Protein AF-A0A3Q9FYG7-F1 (afdb_monomer_lite)

Sequence (227 aa):
MRVLSRSLQRRAKTPTVDTRKGDGHSGDVLRTRRHPTSCGGSRYGCRAHGCHWPDQAEHPSANLRGAVLASALGMHKPTFKRLVRQAGIDTPHWTVLRPGDAVDAALASAGLTYPVFVKPASGGAGLASGIARDEQQVRDIPTAAGELPYTEFVIEEYVPGGRDCTVGLVEFDGRFRTLPVLDVTTSREFYENQAKRDASLRTEHCPSVLPKDLTAGMGNWPGTCSG

Organism: Streptomyces luteoverticillatus (NCBI:txid66425)

Foldseek 3Di:
DDDDDDDDDDDDDDDDDDDDDDDDDDDDDDDDDDDDDDDDPPPDDDPDADDDDPDDDDDDDDCVVVVVVVVVCVFQQVSVVVVCVVVVHDDFFKFKDFPPDDPVVRCVVRVHAPFKKKDFRGGDLQQLIDTDRDPVSNVVSNCSNPPPPGGMMMIGHDDFPDWDKDWDWDQDPNDIFIAAIKIKDFPDRDCHNVVVVDVVGMDIDVNDPDDPVVRVVVRCPVPDPPD

Secondary structure (DSSP, 8-state):
-------------PPP---------------------------------SS-------S-TTSHHHHHHHHHHHHBHHHHHHHHHHTT-----EEEE-TT--HHHHHHHTT--SSEEEEESB--TTTT-EEESSHHHHHHHHHTTTTS----EEEEE--TTPPEEE--EEEETTEEEEPPPEEEEESSSS--HHHHH-GGGEEEESS--S-HHHHHHHH--------

InterPro domains:
  IPR011095 D-alanine--D-alanine ligase, C-terminal [PF07478] (83-211)
  IPR011761 ATP-grasp fold [PS50975] (81-170)

Structure (mmCIF, N/CA/C/O backbone):
data_AF-A0A3Q9FYG7-F1
#
_entry.id   A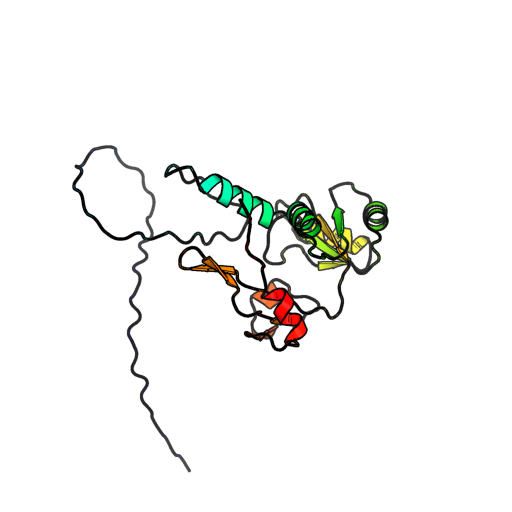F-A0A3Q9FYG7-F1
#
loop_
_atom_site.group_PDB
_atom_site.id
_atom_site.type_symbol
_atom_site.label_atom_id
_atom_site.label_alt_id
_atom_site.label_comp_id
_atom_site.label_asym_id
_atom_site.label_entity_id
_atom_site.label_seq_id
_atom_site.pdbx_PDB_ins_code
_atom_site.Cartn_x
_atom_site.Cartn_y
_atom_site.Cartn_z
_atom_site.occupancy
_atom_site.B_iso_or_equiv
_atom_site.auth_seq_id
_atom_site.auth_comp_id
_atom_site.auth_asym_id
_atom_site.auth_atom_id
_atom_site.pdbx_PDB_model_num
ATOM 1 N N . MET A 1 1 ? 54.885 7.511 8.737 1.00 34.50 1 MET A N 1
ATOM 2 C CA . MET A 1 1 ? 55.130 7.065 7.350 1.00 34.50 1 MET A CA 1
ATOM 3 C C . MET A 1 1 ? 53.985 7.583 6.483 1.00 34.50 1 MET A C 1
ATOM 5 O O . MET A 1 1 ? 52.887 7.053 6.546 1.00 34.50 1 MET A O 1
ATOM 9 N N . ARG A 1 2 ? 54.196 8.726 5.815 1.00 23.83 2 ARG A N 1
ATOM 10 C CA . ARG A 1 2 ? 53.244 9.350 4.881 1.00 23.83 2 ARG A CA 1
ATOM 11 C C . ARG A 1 2 ? 53.490 8.754 3.499 1.00 23.83 2 ARG A C 1
ATOM 13 O O . ARG A 1 2 ? 54.627 8.808 3.046 1.00 23.83 2 ARG A O 1
ATOM 20 N N . VAL A 1 3 ? 52.450 8.284 2.817 1.00 23.97 3 VAL A N 1
ATOM 21 C CA . VAL A 1 3 ? 52.471 8.131 1.357 1.00 23.97 3 VAL A CA 1
ATOM 22 C C . VAL A 1 3 ? 51.182 8.720 0.799 1.00 23.97 3 VAL A C 1
ATOM 24 O O . VAL A 1 3 ? 50.084 8.230 1.036 1.00 23.97 3 VAL A O 1
ATOM 27 N N . LEU A 1 4 ? 51.364 9.834 0.096 1.00 24.53 4 LEU A N 1
ATOM 28 C CA . LEU A 1 4 ? 50.424 10.437 -0.836 1.00 24.53 4 LEU A CA 1
ATOM 29 C C . LEU A 1 4 ? 50.381 9.581 -2.106 1.00 24.53 4 LEU A C 1
ATOM 31 O O . LEU A 1 4 ? 51.434 9.213 -2.619 1.00 24.53 4 LEU A O 1
ATOM 35 N N . SER A 1 5 ? 49.204 9.389 -2.698 1.00 27.08 5 SER A N 1
ATOM 36 C CA . SER A 1 5 ? 49.123 9.259 -4.154 1.00 27.08 5 SER A CA 1
ATOM 37 C C . SER A 1 5 ? 47.912 10.025 -4.680 1.00 27.08 5 SER A C 1
ATOM 39 O O . SER A 1 5 ? 46.780 9.859 -4.234 1.00 27.08 5 SER A O 1
ATOM 41 N N . ARG A 1 6 ? 48.209 10.965 -5.580 1.00 24.66 6 ARG A N 1
ATOM 42 C CA . ARG A 1 6 ? 47.258 11.690 -6.418 1.00 24.66 6 ARG A CA 1
ATOM 43 C C . ARG A 1 6 ? 46.927 10.799 -7.610 1.00 24.66 6 ARG A C 1
ATOM 45 O O . ARG A 1 6 ? 47.848 10.307 -8.257 1.00 24.66 6 ARG A O 1
ATOM 52 N N . SER A 1 7 ? 45.660 10.703 -7.983 1.00 27.16 7 SER A N 1
ATOM 53 C CA . SER A 1 7 ? 45.273 10.305 -9.335 1.00 27.16 7 SER A CA 1
ATOM 54 C C . SER A 1 7 ? 44.131 11.193 -9.827 1.00 27.16 7 SER A C 1
ATOM 56 O O . SER A 1 7 ? 43.223 11.579 -9.095 1.00 27.16 7 SER A O 1
ATOM 58 N N . LEU A 1 8 ? 44.302 11.643 -11.067 1.00 28.17 8 LEU A N 1
ATOM 59 C CA . LEU A 1 8 ? 43.554 12.695 -11.732 1.00 28.17 8 LEU A CA 1
ATOM 60 C C . LEU A 1 8 ? 42.084 12.314 -11.948 1.00 28.17 8 LEU A C 1
ATOM 62 O O . LEU A 1 8 ? 41.799 11.341 -12.639 1.00 28.17 8 LEU A O 1
ATOM 66 N N . GLN A 1 9 ? 41.159 13.170 -11.518 1.00 30.41 9 GLN A N 1
ATOM 67 C CA . GLN A 1 9 ? 39.816 13.224 -12.097 1.00 30.41 9 GLN A CA 1
ATOM 68 C C . GLN A 1 9 ? 39.722 14.447 -13.011 1.00 30.41 9 GLN A C 1
ATOM 70 O O . GLN A 1 9 ? 39.651 15.594 -12.565 1.00 30.41 9 GLN A O 1
ATOM 75 N N . ARG A 1 10 ? 39.749 14.196 -14.324 1.00 26.30 10 ARG A N 1
ATOM 76 C CA . ARG A 1 10 ? 39.355 15.178 -15.337 1.00 26.30 10 ARG A CA 1
ATOM 77 C C . ARG A 1 10 ? 37.871 15.487 -15.123 1.00 26.30 10 ARG A C 1
ATOM 79 O O . ARG A 1 10 ? 37.028 14.612 -15.289 1.00 26.30 10 ARG A O 1
ATOM 86 N N . ARG A 1 11 ? 37.554 16.730 -14.750 1.00 27.94 11 ARG A N 1
ATOM 87 C CA . ARG A 1 11 ? 36.181 17.253 -14.747 1.00 27.94 11 ARG A CA 1
ATOM 88 C C . ARG A 1 11 ? 35.671 17.303 -16.188 1.00 27.94 11 ARG A C 1
ATOM 90 O O . ARG A 1 11 ? 36.134 18.132 -16.969 1.00 27.94 11 ARG A O 1
ATOM 97 N N . ALA A 1 12 ? 34.709 16.453 -16.529 1.00 32.28 12 ALA A N 1
ATOM 98 C CA . ALA A 1 12 ? 33.829 16.717 -17.659 1.00 32.28 12 ALA A CA 1
ATOM 99 C C . ALA A 1 12 ? 32.886 17.864 -17.256 1.00 32.28 12 ALA A C 1
ATOM 101 O O . ALA A 1 12 ? 32.244 17.805 -16.208 1.00 32.28 12 ALA A O 1
ATOM 102 N N . LYS A 1 13 ? 32.860 18.943 -18.046 1.00 29.95 13 LYS A N 1
ATOM 103 C CA . LYS A 1 13 ? 31.930 20.064 -17.866 1.00 29.95 13 LYS A CA 1
ATOM 104 C C . LYS A 1 13 ? 30.506 19.571 -18.131 1.00 29.95 13 LYS A C 1
ATOM 106 O O . LYS A 1 13 ? 30.188 19.204 -19.257 1.00 29.95 13 LYS A O 1
ATOM 111 N N . THR A 1 14 ? 29.657 19.597 -17.113 1.00 28.86 14 THR A N 1
ATOM 112 C CA . THR A 1 14 ? 28.203 19.497 -17.263 1.00 28.86 14 THR A CA 1
ATOM 113 C C . THR A 1 14 ? 27.708 20.739 -18.015 1.00 28.86 14 THR A C 1
ATOM 115 O O . THR A 1 14 ? 28.089 21.846 -17.624 1.00 28.86 14 THR A O 1
ATOM 118 N N . PRO A 1 15 ? 26.892 20.622 -19.077 1.00 28.44 15 PRO A N 1
ATOM 119 C CA . PRO A 1 15 ? 26.274 21.793 -19.682 1.00 28.44 15 PRO A CA 1
ATOM 120 C C . PRO A 1 15 ? 25.255 22.387 -18.703 1.00 28.44 15 PRO A C 1
ATOM 122 O O . PRO A 1 15 ? 24.336 21.711 -18.243 1.00 28.44 15 PRO A O 1
ATOM 125 N N . THR A 1 16 ? 25.449 23.657 -18.361 1.00 27.14 16 THR A N 1
ATOM 126 C CA . THR A 1 16 ? 24.499 24.481 -17.613 1.00 27.14 16 THR A CA 1
ATOM 127 C C . THR A 1 16 ? 23.236 24.685 -18.444 1.00 27.14 16 THR A C 1
ATOM 129 O O . THR A 1 16 ? 23.291 25.292 -19.512 1.00 27.14 16 THR A O 1
ATOM 132 N N . VAL A 1 17 ? 22.103 24.190 -17.949 1.00 30.30 17 VAL A N 1
ATOM 133 C CA . VAL A 1 17 ? 20.774 24.575 -18.433 1.00 30.30 17 VAL A CA 1
ATOM 134 C C . VAL A 1 17 ? 20.434 25.926 -17.802 1.00 30.30 17 VAL A C 1
ATOM 136 O O . VAL A 1 17 ? 20.325 26.028 -16.582 1.00 30.30 17 VAL A O 1
ATOM 139 N N . ASP A 1 18 ? 20.318 26.959 -18.637 1.00 26.75 18 ASP A N 1
ATOM 140 C CA . ASP A 1 18 ? 19.827 28.291 -18.268 1.00 26.75 18 ASP A CA 1
ATOM 141 C C . ASP A 1 18 ? 18.326 28.196 -17.948 1.00 26.75 18 ASP A C 1
ATOM 143 O O . ASP A 1 18 ? 17.493 28.054 -18.844 1.00 26.75 18 ASP A O 1
ATOM 147 N N . THR A 1 19 ? 17.968 28.214 -16.664 1.00 30.42 19 THR A N 1
ATOM 148 C CA . THR A 1 19 ? 16.575 28.350 -16.227 1.00 30.42 19 THR A CA 1
ATOM 149 C C . THR A 1 19 ? 16.266 29.826 -16.014 1.00 30.42 19 THR A C 1
ATOM 151 O O . THR A 1 19 ? 16.406 30.341 -14.902 1.00 30.42 19 THR A O 1
ATOM 154 N N . ARG A 1 20 ? 15.811 30.521 -17.060 1.00 26.86 20 ARG A N 1
ATOM 155 C CA . ARG A 1 20 ? 15.172 31.829 -16.872 1.00 26.86 20 ARG A CA 1
ATOM 156 C C . ARG A 1 20 ? 13.811 31.628 -16.211 1.00 26.86 20 ARG A C 1
ATOM 158 O O . ARG A 1 20 ? 12.913 31.029 -16.798 1.00 26.86 20 ARG A O 1
ATOM 165 N N . LYS A 1 21 ? 13.667 32.138 -14.986 1.00 27.48 21 LYS A N 1
ATOM 166 C CA . LYS A 1 21 ? 12.367 32.435 -14.373 1.00 27.48 21 LYS A CA 1
ATOM 167 C C . LYS A 1 21 ? 11.675 33.492 -15.236 1.00 27.48 21 LYS A C 1
ATOM 169 O O . LYS A 1 21 ? 12.234 34.563 -15.444 1.00 27.48 21 LYS A O 1
ATOM 174 N N . GLY A 1 22 ? 10.494 33.178 -15.759 1.00 28.94 22 GLY A N 1
ATOM 175 C CA . GLY A 1 22 ? 9.602 34.178 -16.335 1.00 28.94 22 GLY A CA 1
ATOM 176 C C . GLY A 1 22 ? 8.774 34.793 -15.216 1.00 28.94 22 GLY A C 1
ATOM 177 O O . GLY A 1 22 ? 7.856 34.143 -14.721 1.00 28.94 22 GLY A O 1
ATOM 178 N N . ASP A 1 23 ? 9.116 36.011 -14.807 1.00 29.92 23 ASP A N 1
ATOM 179 C CA . ASP A 1 23 ? 8.263 36.825 -13.948 1.00 29.92 23 ASP A CA 1
ATOM 180 C C . ASP A 1 23 ? 7.115 37.382 -14.801 1.00 29.92 23 ASP A C 1
ATOM 182 O O . ASP A 1 23 ? 7.328 38.003 -15.844 1.00 29.92 23 ASP A O 1
ATOM 186 N N . GLY A 1 24 ? 5.882 37.090 -14.391 1.00 32.81 24 GLY A N 1
ATOM 187 C CA . GLY A 1 24 ? 4.683 37.540 -15.081 1.00 32.81 24 GLY A CA 1
ATOM 188 C C . GLY A 1 24 ? 4.407 39.007 -14.794 1.00 32.81 24 GLY A C 1
ATOM 189 O O . GLY A 1 24 ? 4.091 39.344 -13.658 1.00 32.81 24 GLY A O 1
ATOM 190 N N . HIS A 1 25 ? 4.440 39.849 -15.825 1.00 26.05 25 HIS A N 1
ATOM 191 C CA . HIS A 1 25 ? 3.765 41.144 -15.843 1.00 26.05 25 HIS A CA 1
ATOM 192 C C . HIS A 1 25 ? 3.057 41.365 -17.186 1.00 26.05 25 HIS A C 1
ATOM 194 O O . HIS A 1 25 ? 3.556 41.029 -18.257 1.00 26.05 25 HIS A O 1
ATOM 200 N N . SER A 1 26 ? 1.847 41.897 -17.058 1.00 31.44 26 SER A N 1
ATOM 201 C CA . SER A 1 26 ? 0.880 42.324 -18.067 1.00 31.44 26 SER A CA 1
ATOM 202 C C . SER A 1 26 ? 1.459 43.247 -19.144 1.00 31.44 26 SER A C 1
ATOM 204 O O . SER A 1 26 ? 2.145 44.208 -18.804 1.00 31.44 26 SER A O 1
ATOM 206 N N . GLY A 1 27 ? 1.082 43.037 -20.411 1.00 25.05 27 GLY A N 1
ATOM 207 C CA . GLY A 1 27 ? 1.296 44.029 -21.469 1.00 25.05 27 GLY A CA 1
ATOM 208 C C . GLY A 1 27 ? 1.188 43.499 -22.903 1.00 25.05 27 GLY A C 1
ATOM 209 O O . GLY A 1 27 ? 2.077 42.808 -23.378 1.00 25.05 27 GLY A O 1
ATOM 210 N N . ASP A 1 28 ? 0.110 43.916 -23.560 1.00 24.73 28 ASP A N 1
ATOM 211 C CA . ASP A 1 28 ? -0.057 44.223 -24.985 1.00 24.73 28 ASP A CA 1
ATOM 212 C C . ASP A 1 28 ? 0.006 43.179 -26.119 1.00 24.73 28 ASP A C 1
ATOM 214 O O . ASP A 1 28 ? 0.959 42.445 -26.372 1.00 24.73 28 ASP A O 1
ATOM 218 N N . VAL A 1 29 ? -1.074 43.259 -26.897 1.00 34.56 29 VAL A N 1
ATOM 219 C CA . VAL A 1 29 ? -1.347 42.664 -28.201 1.00 34.56 29 VAL A CA 1
ATOM 220 C C . VAL A 1 29 ? -0.574 43.442 -29.269 1.00 34.56 29 VAL A C 1
ATOM 222 O O . VAL A 1 29 ? -0.810 44.634 -29.399 1.00 34.56 29 VAL A O 1
ATOM 225 N N . LEU A 1 30 ? 0.262 42.782 -30.088 1.00 26.33 30 LEU A N 1
ATOM 226 C CA . LEU A 1 30 ? 0.373 43.006 -31.547 1.00 26.33 30 LEU A CA 1
ATOM 227 C C . LEU A 1 30 ? 1.484 42.158 -32.206 1.00 26.33 30 LEU A C 1
ATOM 229 O O . LEU A 1 30 ? 2.653 42.216 -31.849 1.00 26.33 30 LEU A O 1
ATOM 233 N N . ARG A 1 31 ? 1.059 41.398 -33.228 1.00 29.91 31 ARG A N 1
ATOM 234 C CA . ARG A 1 31 ? 1.782 40.863 -34.405 1.00 29.91 31 ARG A CA 1
ATOM 235 C C . ARG A 1 31 ? 3.321 40.917 -34.409 1.00 29.91 31 ARG A C 1
ATOM 237 O O . ARG A 1 31 ? 3.876 41.992 -34.582 1.00 29.91 31 ARG A O 1
ATOM 244 N N . THR A 1 32 ? 3.964 39.765 -34.643 1.00 27.42 32 THR A N 1
ATOM 245 C CA . THR A 1 32 ? 4.982 39.643 -35.713 1.00 27.42 32 THR A CA 1
ATOM 246 C C . THR A 1 32 ? 5.070 38.231 -36.327 1.00 27.42 32 THR A C 1
ATOM 248 O O . THR A 1 32 ? 5.147 37.217 -35.650 1.00 27.42 32 THR A O 1
ATOM 251 N N . ARG A 1 33 ? 4.981 38.241 -37.664 1.00 24.14 33 ARG A N 1
ATOM 252 C CA . ARG A 1 33 ? 5.466 37.349 -38.740 1.00 24.14 33 ARG A CA 1
ATOM 253 C C . ARG A 1 33 ? 5.839 35.880 -38.456 1.00 24.14 33 ARG A C 1
ATOM 255 O O . ARG A 1 33 ? 6.752 35.566 -37.706 1.00 24.14 33 ARG A O 1
ATOM 262 N N . ARG A 1 34 ? 5.233 35.003 -39.270 1.00 30.22 34 ARG A N 1
ATOM 263 C CA . ARG A 1 34 ? 5.673 33.626 -39.542 1.00 30.22 34 ARG A CA 1
ATOM 264 C C . ARG A 1 34 ? 7.016 33.626 -40.286 1.00 30.22 34 ARG A C 1
ATOM 266 O O . ARG A 1 34 ? 7.118 34.258 -41.334 1.00 30.22 34 ARG A O 1
ATOM 273 N N . HIS A 1 35 ? 7.970 32.831 -39.808 1.00 25.66 35 HIS A N 1
ATOM 274 C CA . HIS A 1 35 ? 8.988 32.193 -40.644 1.00 25.66 35 HIS A CA 1
ATOM 275 C C . HIS A 1 35 ? 9.181 30.735 -40.195 1.00 25.66 35 HIS A C 1
ATOM 277 O O . HIS A 1 35 ? 9.027 30.452 -39.007 1.00 25.66 35 HIS A O 1
ATOM 283 N N . PRO A 1 36 ? 9.456 29.801 -41.125 1.00 39.25 36 PRO A N 1
ATOM 284 C CA . PRO A 1 36 ? 9.494 28.379 -40.832 1.00 39.25 36 PRO A CA 1
ATOM 285 C C . PRO A 1 36 ? 10.911 27.957 -40.444 1.00 39.25 36 PRO A C 1
ATOM 287 O O . PRO A 1 36 ? 11.855 28.210 -41.189 1.00 39.25 36 PRO A O 1
ATOM 290 N N . THR A 1 37 ? 11.061 27.250 -39.327 1.00 29.73 37 THR A N 1
ATOM 291 C CA . THR A 1 37 ? 12.254 26.440 -39.073 1.00 29.73 37 THR A CA 1
ATOM 292 C C . THR A 1 37 ? 11.865 25.093 -38.482 1.00 29.73 37 THR A C 1
ATOM 294 O O . THR A 1 37 ? 11.178 24.971 -37.472 1.00 29.73 37 THR A O 1
ATOM 297 N N . SER A 1 38 ? 12.307 24.073 -39.203 1.00 31.94 38 SER A N 1
ATOM 298 C CA . SER A 1 38 ? 12.450 22.683 -38.807 1.00 31.94 38 SER A CA 1
ATOM 299 C C . SER A 1 38 ? 13.317 22.513 -37.554 1.00 31.94 38 SER A C 1
ATOM 301 O O . SER A 1 38 ? 14.202 23.328 -37.303 1.00 31.94 38 SER A O 1
ATOM 303 N N . CYS A 1 39 ? 13.143 21.351 -36.916 1.00 26.11 39 CYS A N 1
ATOM 304 C CA . CYS A 1 39 ? 13.983 20.700 -35.899 1.00 26.11 39 CYS A CA 1
ATOM 305 C C . CYS A 1 39 ? 13.551 20.841 -34.433 1.00 26.11 39 CYS A C 1
ATOM 307 O O . CYS A 1 39 ? 13.456 21.928 -33.878 1.00 26.11 39 CYS A O 1
ATOM 309 N N . GLY A 1 40 ? 13.447 19.672 -33.788 1.00 28.05 40 GLY A N 1
ATOM 310 C CA . GLY A 1 40 ? 13.687 19.514 -32.356 1.00 28.05 40 GLY A CA 1
ATOM 311 C C . GLY A 1 40 ? 12.440 19.282 -31.516 1.00 28.05 40 GLY A C 1
ATOM 312 O O . GLY A 1 40 ? 12.045 20.149 -30.746 1.00 28.05 40 GLY A O 1
ATOM 313 N N . GLY A 1 41 ? 11.850 18.088 -31.612 1.00 31.55 41 GLY A N 1
ATOM 314 C CA . GLY A 1 41 ? 10.840 17.626 -30.662 1.00 31.55 41 GLY A CA 1
ATOM 315 C C . GLY A 1 41 ? 11.425 17.494 -29.255 1.00 31.55 41 GLY A C 1
ATOM 316 O O . GLY A 1 41 ? 11.909 16.431 -28.877 1.00 31.55 41 GLY A O 1
ATOM 317 N N . SER A 1 42 ? 11.355 18.565 -28.468 1.00 28.95 42 SER A N 1
ATOM 318 C CA . SER A 1 42 ? 11.466 18.487 -27.015 1.00 28.95 42 SER A CA 1
ATOM 319 C C . SER A 1 42 ? 10.106 18.050 -26.478 1.00 28.95 42 SER A C 1
ATOM 321 O O . SER A 1 42 ? 9.190 18.855 -26.314 1.00 28.95 42 SER A O 1
ATOM 323 N N . ARG A 1 43 ? 9.937 16.740 -26.272 1.00 35.28 43 ARG A N 1
ATOM 324 C CA . ARG A 1 43 ? 8.795 16.217 -25.519 1.00 35.28 43 ARG A CA 1
ATOM 325 C C . ARG A 1 43 ? 8.990 16.623 -24.061 1.00 35.28 43 ARG A C 1
ATOM 327 O O . ARG A 1 43 ? 9.856 16.086 -23.375 1.00 35.28 43 ARG A O 1
ATOM 334 N N . TYR A 1 44 ? 8.207 17.600 -23.614 1.00 37.53 44 TYR A N 1
ATOM 335 C CA . TYR A 1 44 ? 8.149 18.023 -22.221 1.00 37.53 44 TYR A CA 1
ATOM 336 C C . TYR A 1 44 ? 7.795 16.820 -21.338 1.00 37.53 44 TYR A C 1
ATOM 338 O O . TYR A 1 44 ? 6.714 16.244 -21.448 1.00 37.53 44 TYR A O 1
ATOM 346 N N . GLY A 1 45 ? 8.726 16.413 -20.474 1.00 31.48 45 GLY A N 1
ATOM 347 C CA . GLY A 1 45 ? 8.455 15.427 -19.435 1.00 31.48 45 GLY A CA 1
ATOM 348 C C . GLY A 1 45 ? 7.578 16.054 -18.356 1.00 31.48 45 GLY A C 1
ATOM 349 O O . GLY A 1 45 ? 8.019 16.969 -17.660 1.00 31.48 45 GLY A O 1
ATOM 350 N N . CYS A 1 46 ? 6.348 15.567 -18.206 1.00 36.56 46 CYS A N 1
ATOM 351 C CA . CYS A 1 46 ? 5.474 15.976 -17.114 1.00 36.56 46 CYS A CA 1
ATOM 352 C C . CYS A 1 46 ? 6.007 15.389 -15.794 1.00 36.56 46 CYS A C 1
ATOM 354 O O . CYS A 1 46 ? 5.950 14.181 -15.578 1.00 36.56 46 CYS A O 1
ATOM 356 N N . ARG A 1 47 ? 6.558 16.238 -14.917 1.00 34.38 47 ARG A N 1
ATOM 357 C CA . ARG A 1 47 ? 6.964 15.883 -13.543 1.00 34.38 47 ARG A CA 1
ATOM 358 C C . ARG A 1 47 ? 5.920 16.362 -12.531 1.00 34.38 47 ARG A C 1
ATOM 360 O O . ARG A 1 47 ? 6.251 17.088 -11.598 1.00 34.38 47 ARG A O 1
ATOM 367 N N . ALA A 1 48 ? 4.654 16.013 -12.731 1.00 38.56 48 ALA A N 1
ATOM 368 C CA . ALA A 1 48 ? 3.619 16.282 -11.737 1.00 38.56 48 ALA A CA 1
ATOM 369 C C . ALA A 1 48 ? 3.488 15.078 -10.791 1.00 38.56 48 ALA A C 1
ATOM 371 O O . ALA A 1 48 ? 3.140 13.978 -11.215 1.00 38.56 48 ALA A O 1
ATOM 372 N N . HIS A 1 49 ? 3.775 15.283 -9.503 1.00 48.09 49 HIS A N 1
ATOM 373 C CA . HIS A 1 49 ? 3.436 14.343 -8.436 1.00 48.09 49 HIS A CA 1
ATOM 374 C C . HIS A 1 49 ? 2.154 14.836 -7.750 1.00 48.09 49 HIS A C 1
ATOM 376 O O . HIS A 1 49 ? 2.195 15.833 -7.035 1.00 48.09 49 HIS A O 1
ATOM 382 N N . GLY A 1 50 ? 1.025 14.145 -7.942 1.00 42.59 50 GLY A N 1
ATOM 383 C CA . GLY A 1 50 ? -0.238 14.451 -7.253 1.00 42.59 50 GLY A CA 1
ATOM 384 C C . GLY A 1 50 ? -1.329 15.092 -8.120 1.00 42.59 50 GLY A C 1
ATOM 385 O O . GLY A 1 50 ? -1.117 15.425 -9.281 1.00 42.59 50 GLY A O 1
ATOM 386 N N . CYS A 1 51 ? -2.525 15.198 -7.535 1.00 40.97 51 CYS A N 1
ATOM 387 C CA . CYS A 1 51 ? -3.838 15.352 -8.181 1.00 40.97 51 CYS A CA 1
ATOM 388 C C . CYS A 1 51 ? -4.129 16.700 -8.876 1.00 40.97 51 CYS A C 1
ATOM 390 O O . CYS A 1 51 ? -5.297 17.019 -9.084 1.00 40.97 51 CYS A O 1
ATOM 392 N N . HIS A 1 52 ? -3.122 17.498 -9.234 1.00 32.41 52 HIS A N 1
ATOM 393 C CA . HIS A 1 52 ? -3.343 18.770 -9.920 1.00 32.41 52 HIS A CA 1
ATOM 394 C C . HIS A 1 52 ? -2.591 18.806 -11.250 1.00 32.41 52 HIS A C 1
ATOM 396 O O . HIS A 1 52 ? -1.372 18.970 -11.295 1.00 32.41 52 HIS A O 1
ATOM 402 N N . TRP A 1 53 ? -3.341 18.626 -12.336 1.00 35.41 53 TRP A N 1
ATOM 403 C CA . TRP A 1 53 ? -2.889 18.924 -13.689 1.00 35.41 53 TRP A CA 1
ATOM 404 C C . TRP A 1 53 ? -3.340 20.348 -14.030 1.00 35.41 53 TRP A C 1
ATOM 406 O O . TRP A 1 53 ? -4.545 20.596 -14.003 1.00 35.41 53 TRP A O 1
ATOM 416 N N . PRO A 1 54 ? -2.427 21.286 -14.336 1.00 34.47 54 PRO A N 1
ATOM 417 C CA . PRO A 1 54 ? -2.836 22.548 -14.924 1.00 34.47 54 PRO A CA 1
ATOM 418 C C . PRO A 1 54 ? -3.410 22.277 -16.318 1.00 34.47 54 PRO A C 1
ATOM 420 O O . PRO A 1 54 ? -2.826 21.530 -17.106 1.00 34.47 54 PRO A O 1
ATOM 423 N N . ASP A 1 55 ? -4.563 22.879 -16.589 1.00 33.91 55 ASP A N 1
ATOM 424 C CA . ASP A 1 55 ? -5.225 22.876 -17.890 1.00 33.91 55 ASP A CA 1
ATOM 425 C C . ASP A 1 55 ? -4.256 23.440 -18.946 1.00 33.91 55 ASP A C 1
ATOM 427 O O . ASP A 1 55 ? -3.843 24.599 -18.879 1.00 33.91 55 ASP A O 1
ATOM 431 N N . GLN A 1 56 ? -3.793 22.589 -19.862 1.00 40.53 56 GLN A N 1
ATOM 432 C CA . GLN A 1 56 ? -2.897 22.968 -20.957 1.00 40.53 56 GLN A CA 1
ATOM 433 C C . GLN A 1 56 ? -3.661 22.760 -22.261 1.00 40.53 56 GLN A C 1
ATOM 435 O O . GLN A 1 56 ? -3.857 21.636 -22.728 1.00 40.53 56 GLN A O 1
ATOM 440 N N . ALA A 1 57 ? -4.119 23.884 -22.803 1.00 36.47 57 ALA A N 1
ATOM 441 C CA . ALA A 1 57 ? -4.862 23.990 -24.041 1.00 36.47 57 ALA A CA 1
ATOM 442 C C . ALA A 1 57 ? -4.035 23.537 -25.265 1.00 36.47 57 ALA A C 1
ATOM 444 O O . ALA A 1 57 ? -2.893 23.947 -25.453 1.00 36.47 57 ALA A O 1
ATOM 445 N N . GLU A 1 58 ? -4.704 22.722 -26.089 1.00 45.09 58 GLU A N 1
ATOM 446 C CA . GLU A 1 58 ? -4.558 22.511 -27.541 1.00 45.09 58 GLU A CA 1
ATOM 447 C C . GLU A 1 58 ? -3.239 21.938 -28.108 1.00 45.09 58 GLU A C 1
ATOM 449 O O . GLU A 1 58 ? -2.283 22.669 -28.309 1.00 45.09 58 GLU A O 1
ATOM 454 N N . HIS A 1 59 ? -3.234 20.631 -28.462 1.00 35.03 59 HIS A N 1
ATOM 455 C CA . HIS A 1 59 ? -2.601 19.994 -29.654 1.00 35.03 59 HIS A CA 1
ATOM 456 C C . HIS A 1 59 ? -2.899 18.451 -29.686 1.00 35.03 59 HIS A C 1
ATOM 458 O O . HIS A 1 59 ? -3.462 17.931 -28.724 1.00 35.03 59 HIS A O 1
ATOM 464 N N . PRO A 1 60 ? -2.687 17.703 -30.800 1.00 41.34 60 PRO A N 1
ATOM 465 C CA . PRO A 1 60 ? -3.662 16.795 -31.448 1.00 41.34 60 PRO A CA 1
ATOM 466 C C . PRO A 1 60 ? -4.155 15.572 -30.629 1.00 41.34 60 PRO A C 1
ATOM 468 O O . PRO A 1 60 ? -3.630 14.463 -30.706 1.00 41.34 60 PRO A O 1
ATOM 471 N N . SER A 1 61 ? -5.207 15.818 -29.848 1.00 41.28 61 SER A N 1
ATOM 472 C CA . SER A 1 61 ? -6.488 15.106 -29.617 1.00 41.28 61 SER A CA 1
ATOM 473 C C . SER A 1 61 ? -6.704 13.579 -29.733 1.00 41.28 61 SER A C 1
ATOM 475 O O . SER A 1 61 ? -7.743 13.143 -29.234 1.00 41.28 61 SER A O 1
ATOM 477 N N . ALA A 1 62 ? -5.821 12.732 -30.273 1.00 42.91 62 ALA A N 1
ATOM 478 C CA . ALA A 1 62 ? -6.125 11.288 -30.380 1.00 42.91 62 ALA A CA 1
ATOM 479 C C . ALA A 1 62 ? -5.656 10.459 -29.165 1.00 42.91 62 ALA A C 1
ATOM 481 O O . ALA A 1 62 ? -6.406 9.629 -28.657 1.00 42.91 62 ALA A O 1
ATOM 482 N N . ASN A 1 63 ? -4.465 10.739 -28.622 1.00 51.44 63 ASN A N 1
ATOM 483 C CA . ASN A 1 63 ? -3.875 9.932 -27.536 1.00 51.44 63 ASN A CA 1
ATOM 484 C C . ASN A 1 63 ? -3.957 10.579 -26.144 1.00 51.44 63 ASN A C 1
ATOM 486 O O . ASN A 1 63 ? -3.671 9.929 -25.139 1.00 51.44 63 ASN A O 1
ATOM 490 N N . LEU A 1 64 ? -4.380 11.844 -26.058 1.00 52.03 64 LEU A N 1
ATOM 491 C CA . LEU A 1 64 ? -4.456 12.562 -24.782 1.00 52.03 64 LEU A CA 1
ATOM 492 C C . LEU A 1 64 ? -5.547 11.980 -23.869 1.00 52.03 64 LEU A C 1
ATOM 494 O O . LEU A 1 64 ? -5.345 11.856 -22.667 1.00 52.03 64 LEU A O 1
ATOM 498 N N . ARG A 1 65 ? -6.677 11.547 -24.446 1.00 58.25 65 ARG A N 1
ATOM 499 C CA . ARG A 1 65 ? -7.782 10.928 -23.694 1.00 58.25 65 ARG A CA 1
ATOM 500 C C . ARG A 1 65 ? -7.357 9.612 -23.039 1.00 58.25 65 ARG A C 1
ATOM 502 O O . ARG A 1 65 ? -7.684 9.386 -21.878 1.00 58.25 65 ARG A O 1
ATOM 509 N N . GLY A 1 66 ? -6.583 8.791 -23.754 1.00 74.06 66 GLY A N 1
ATOM 510 C CA . GLY A 1 66 ? -6.013 7.553 -23.218 1.00 74.06 66 GLY A CA 1
ATOM 511 C C . GLY A 1 66 ? -5.000 7.817 -22.104 1.00 74.06 66 GLY A C 1
ATOM 512 O O . GLY A 1 66 ? -5.071 7.184 -21.055 1.00 74.06 66 GLY A O 1
ATOM 513 N N . ALA A 1 67 ? -4.115 8.803 -22.285 1.00 80.12 67 ALA A N 1
ATOM 514 C CA . ALA A 1 67 ? -3.126 9.178 -21.273 1.00 80.12 67 ALA A CA 1
ATOM 515 C C . ALA A 1 67 ? -3.767 9.749 -19.992 1.00 80.12 67 ALA A C 1
ATOM 517 O O . ALA A 1 67 ? -3.367 9.386 -18.885 1.00 80.12 67 ALA A O 1
ATOM 518 N N . VAL A 1 68 ? -4.790 10.600 -20.127 1.00 90.69 68 VAL A N 1
ATOM 519 C CA . VAL A 1 68 ? -5.536 11.161 -18.989 1.00 90.69 68 VAL A CA 1
ATOM 520 C C . VAL A 1 68 ? -6.295 10.065 -18.245 1.00 90.69 68 VAL A C 1
ATOM 522 O O . VAL A 1 68 ? -6.206 9.992 -17.021 1.00 90.69 68 VAL A O 1
ATOM 525 N N . LEU A 1 69 ? -6.989 9.178 -18.967 1.00 90.25 69 LEU A N 1
ATOM 526 C CA . LEU A 1 69 ? -7.709 8.061 -18.357 1.00 90.25 69 LEU A CA 1
ATOM 527 C C . LEU A 1 69 ? -6.751 7.109 -17.632 1.00 90.25 69 LEU A C 1
ATOM 529 O O . LEU A 1 69 ? -6.994 6.780 -16.476 1.00 90.25 69 LEU A O 1
ATOM 533 N N . ALA A 1 70 ? -5.647 6.710 -18.267 1.00 88.25 70 ALA A N 1
ATOM 534 C CA . ALA A 1 70 ? -4.654 5.832 -17.651 1.00 88.25 70 ALA A CA 1
ATOM 535 C C . ALA A 1 70 ? -4.067 6.442 -16.367 1.00 88.25 70 ALA A C 1
ATOM 537 O O . ALA A 1 70 ? -3.950 5.753 -15.355 1.00 88.25 70 ALA A O 1
ATOM 538 N N . SER A 1 71 ? -3.766 7.744 -16.381 1.00 90.25 71 SER A N 1
ATOM 539 C CA . SER A 1 71 ? -3.297 8.473 -15.198 1.00 90.25 71 SER A CA 1
ATOM 540 C C . SER A 1 71 ? -4.353 8.499 -14.088 1.00 90.25 71 SER A C 1
ATOM 542 O O . SER A 1 71 ? -4.066 8.133 -12.950 1.00 90.25 71 SER A O 1
ATOM 544 N N . ALA A 1 72 ? -5.601 8.853 -14.414 1.00 90.8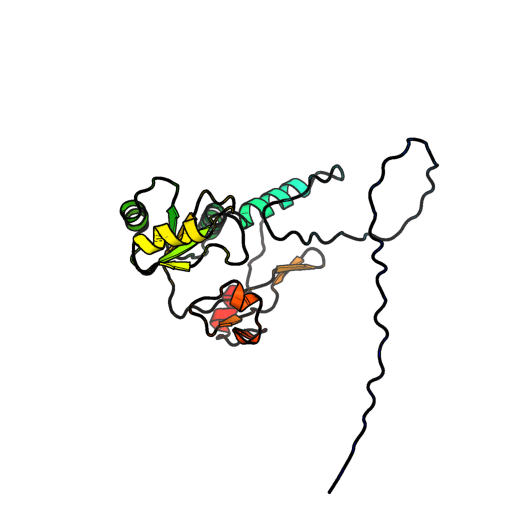8 72 ALA A N 1
ATOM 545 C CA . ALA A 1 72 ? -6.697 8.889 -13.447 1.00 90.88 72 ALA A CA 1
ATOM 546 C C . ALA A 1 72 ? -6.959 7.509 -12.817 1.00 90.88 72 ALA A C 1
ATOM 548 O O . ALA A 1 72 ? -7.104 7.399 -11.599 1.00 90.88 72 ALA A O 1
ATOM 549 N N . LEU A 1 73 ? -6.952 6.450 -13.634 1.00 91.75 73 LEU A N 1
ATOM 550 C CA . LEU A 1 73 ? -7.089 5.069 -13.172 1.00 91.75 73 LEU A CA 1
ATOM 551 C C . LEU A 1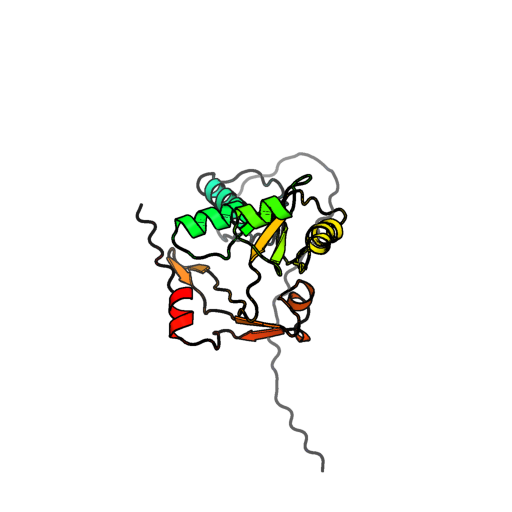 73 ? -5.929 4.662 -12.260 1.00 91.75 73 LEU A C 1
ATOM 553 O O . LEU A 1 73 ? -6.176 4.082 -11.208 1.00 91.75 73 LEU A O 1
ATOM 557 N N . GLY A 1 74 ? -4.687 4.997 -12.623 1.00 89.88 74 GLY A N 1
ATOM 558 C CA . GLY A 1 74 ? -3.503 4.694 -11.815 1.00 89.88 74 GLY A CA 1
ATOM 559 C C . GLY A 1 74 ? -3.458 5.444 -10.480 1.00 89.88 74 GLY A C 1
ATOM 560 O O . GLY A 1 74 ? -2.908 4.938 -9.503 1.00 89.88 74 GLY A O 1
ATOM 561 N N . MET A 1 75 ? -4.066 6.629 -10.405 1.00 90.88 75 MET A N 1
ATOM 562 C CA . MET A 1 75 ? -4.106 7.430 -9.180 1.00 90.88 75 MET A CA 1
ATOM 563 C C . MET A 1 75 ? -5.174 6.966 -8.182 1.00 90.88 75 MET A C 1
ATOM 565 O O . MET A 1 75 ? -4.991 7.171 -6.979 1.00 90.88 75 MET A O 1
ATOM 569 N N . HIS A 1 76 ? -6.260 6.340 -8.651 1.00 94.50 76 HIS A N 1
ATOM 570 C CA . HIS A 1 76 ? -7.371 5.883 -7.814 1.00 94.50 76 HIS A CA 1
ATOM 571 C C . HIS A 1 76 ? -7.245 4.392 -7.457 1.00 94.50 76 HIS A C 1
ATOM 573 O O . HIS A 1 76 ? -7.648 3.509 -8.219 1.00 94.50 76 HIS A O 1
ATOM 579 N N . LYS A 1 77 ? -6.721 4.098 -6.260 1.00 95.31 77 LYS A N 1
ATOM 580 C CA . LYS A 1 77 ? -6.387 2.737 -5.801 1.00 95.31 77 LYS A CA 1
ATOM 581 C C . LYS A 1 77 ? -7.568 1.760 -5.852 1.00 95.31 77 LYS A C 1
ATOM 583 O O . LYS A 1 77 ? -7.342 0.657 -6.343 1.00 95.31 77 LYS A O 1
ATOM 588 N N . PRO A 1 78 ? -8.802 2.099 -5.416 1.00 96.19 78 PRO A N 1
ATOM 589 C CA . PRO A 1 78 ? -9.932 1.174 -5.528 1.00 96.19 78 PRO A CA 1
ATOM 590 C C . PRO A 1 78 ? -10.213 0.751 -6.973 1.00 96.19 78 PRO A C 1
ATOM 592 O O . PRO A 1 78 ? -10.419 -0.430 -7.248 1.00 96.19 78 PRO A O 1
ATOM 595 N N . THR A 1 79 ? -10.195 1.702 -7.912 1.00 95.75 79 THR A N 1
ATOM 596 C CA . THR A 1 79 ? -10.459 1.406 -9.329 1.00 95.75 79 THR A CA 1
ATOM 597 C C . THR A 1 79 ? -9.311 0.615 -9.934 1.00 95.75 79 THR A C 1
ATOM 599 O O . THR A 1 79 ? -9.554 -0.405 -10.573 1.00 95.75 79 THR A O 1
ATOM 602 N N . PHE A 1 80 ? -8.068 1.026 -9.672 1.00 95.62 80 PHE A N 1
ATOM 603 C CA . PHE A 1 80 ? -6.886 0.297 -10.119 1.00 95.62 80 PHE A CA 1
ATOM 604 C C . PHE A 1 80 ? -6.899 -1.154 -9.626 1.00 95.62 80 PHE A C 1
ATOM 606 O O . PHE A 1 80 ? -6.765 -2.073 -10.428 1.00 95.62 80 PHE A O 1
ATOM 613 N N . LYS A 1 81 ? -7.158 -1.373 -8.328 1.00 95.81 81 LYS A N 1
ATOM 614 C CA . LYS A 1 81 ? -7.253 -2.708 -7.722 1.00 95.81 81 LYS A CA 1
ATOM 615 C C . LYS A 1 81 ? -8.320 -3.585 -8.381 1.00 95.81 81 LYS A C 1
ATOM 617 O O . LYS A 1 81 ? -8.087 -4.772 -8.585 1.00 95.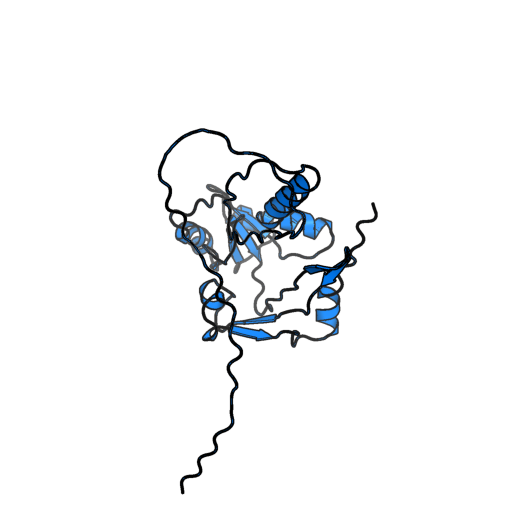81 81 LYS A O 1
ATOM 622 N N . ARG A 1 82 ? -9.482 -3.021 -8.726 1.00 96.00 82 ARG A N 1
ATOM 623 C CA . ARG A 1 82 ? -10.532 -3.755 -9.456 1.00 96.00 82 ARG A CA 1
ATOM 624 C C . ARG A 1 82 ? -10.050 -4.192 -10.838 1.00 96.00 82 ARG A C 1
ATOM 626 O O . ARG A 1 82 ? -10.231 -5.354 -11.181 1.00 96.00 82 ARG A O 1
ATOM 633 N N . LEU A 1 83 ? -9.403 -3.296 -11.584 1.00 95.44 83 LEU A N 1
ATOM 634 C CA . LEU A 1 83 ? -8.889 -3.589 -12.926 1.00 95.44 83 LEU A CA 1
ATOM 635 C C . LEU A 1 83 ? -7.796 -4.662 -12.906 1.00 95.44 83 LEU A C 1
ATOM 637 O O . LEU A 1 83 ? -7.848 -5.596 -13.699 1.00 95.44 83 LEU A O 1
ATOM 641 N N . VAL A 1 84 ? -6.836 -4.575 -11.982 1.00 93.94 84 VAL A N 1
ATOM 642 C CA . VAL A 1 84 ? -5.761 -5.579 -11.895 1.00 93.94 84 VAL A CA 1
ATOM 643 C C . VAL A 1 84 ? -6.287 -6.942 -11.436 1.00 93.94 84 VAL A C 1
ATOM 645 O O . VAL A 1 84 ? -5.891 -7.952 -12.008 1.00 93.94 84 VAL A O 1
ATOM 648 N N . ARG A 1 85 ? -7.258 -6.992 -10.507 1.00 94.00 85 ARG A N 1
ATOM 649 C CA . ARG A 1 85 ? -7.933 -8.251 -10.135 1.00 94.00 85 ARG A CA 1
ATOM 650 C C . ARG A 1 85 ? -8.680 -8.868 -11.315 1.00 94.00 85 ARG A C 1
ATOM 652 O O . ARG A 1 85 ? -8.596 -10.072 -11.522 1.00 94.00 85 ARG A O 1
ATOM 659 N N . GLN A 1 86 ? -9.386 -8.057 -12.106 1.00 94.25 86 GLN A N 1
ATOM 660 C CA . GLN A 1 86 ? -10.047 -8.523 -13.333 1.00 94.25 86 GLN A CA 1
ATOM 661 C C . GLN A 1 86 ? -9.050 -9.054 -14.370 1.00 94.25 86 GLN A C 1
ATOM 663 O O . GLN A 1 86 ? -9.389 -9.955 -15.130 1.00 94.25 86 GLN A O 1
ATOM 668 N N . ALA A 1 87 ? -7.820 -8.537 -14.372 1.00 91.56 87 ALA A N 1
ATOM 669 C CA . ALA A 1 87 ? -6.720 -9.031 -15.194 1.00 91.56 87 ALA A CA 1
ATOM 670 C C . ALA A 1 87 ? -6.012 -10.274 -14.610 1.00 91.56 87 ALA A C 1
ATOM 672 O O . ALA A 1 87 ? -4.997 -10.699 -15.155 1.00 91.56 87 ALA A O 1
ATOM 673 N N . GLY A 1 88 ? -6.515 -10.852 -13.511 1.00 91.25 88 GLY A N 1
ATOM 674 C CA . GLY A 1 88 ? -5.929 -12.034 -12.872 1.00 91.25 88 GLY A CA 1
ATOM 675 C C . GLY A 1 88 ? -4.682 -11.746 -12.032 1.00 91.25 88 GLY A C 1
ATOM 676 O O . GLY A 1 88 ? -3.924 -12.666 -11.743 1.00 91.25 88 GLY A O 1
ATOM 677 N N . ILE A 1 89 ? -4.445 -10.484 -11.659 1.00 90.56 89 ILE A N 1
ATOM 678 C CA . ILE A 1 89 ? -3.336 -10.092 -10.785 1.00 90.56 89 ILE A CA 1
ATOM 679 C C . ILE A 1 89 ? -3.843 -10.006 -9.348 1.00 90.56 89 ILE A C 1
ATOM 681 O O . ILE A 1 89 ? -4.747 -9.221 -9.026 1.00 90.56 89 ILE A O 1
ATOM 685 N N . ASP A 1 90 ? -3.217 -10.786 -8.474 1.00 91.69 90 ASP A N 1
ATOM 686 C CA . ASP A 1 90 ? -3.556 -10.823 -7.060 1.00 91.69 90 ASP A CA 1
ATOM 687 C C . ASP A 1 90 ? -3.296 -9.480 -6.378 1.00 91.69 90 ASP A C 1
ATOM 689 O O . ASP A 1 90 ? -2.315 -8.776 -6.623 1.00 91.69 90 ASP A O 1
ATOM 693 N N . THR A 1 91 ? -4.202 -9.120 -5.475 1.00 94.31 91 THR A N 1
ATOM 694 C CA . THR A 1 91 ? -4.027 -7.977 -4.578 1.00 94.31 91 THR A CA 1
ATOM 695 C C . THR A 1 91 ? -4.571 -8.338 -3.201 1.00 94.31 91 THR A C 1
ATOM 697 O O . THR A 1 91 ? -5.625 -8.987 -3.145 1.00 94.31 91 THR A O 1
ATOM 700 N N . PRO A 1 92 ? -3.934 -7.870 -2.106 1.00 95.00 92 PRO A N 1
ATOM 701 C CA . PRO A 1 92 ? -4.403 -8.126 -0.744 1.00 95.00 92 PRO A CA 1
ATOM 702 C C . PRO A 1 92 ? -5.878 -7.781 -0.589 1.00 95.00 92 PRO A C 1
ATOM 704 O O . PRO A 1 92 ? -6.355 -6.858 -1.268 1.00 95.00 92 PRO A O 1
ATOM 707 N N . HIS A 1 93 ? -6.594 -8.500 0.279 1.00 96.62 93 HIS A N 1
ATOM 708 C CA . HIS A 1 93 ? -7.996 -8.203 0.572 1.00 96.62 93 HIS A CA 1
ATOM 709 C C . HIS A 1 93 ? -8.149 -6.742 0.989 1.00 96.62 93 HIS A C 1
ATOM 711 O O . HIS A 1 93 ? -7.260 -6.165 1.612 1.00 96.62 93 HIS A O 1
ATOM 717 N N . TRP A 1 94 ? -9.234 -6.099 0.561 1.00 97.69 94 TRP A N 1
ATOM 718 C CA . TRP A 1 94 ? -9.410 -4.670 0.783 1.00 97.69 94 TRP A CA 1
ATOM 719 C C . TRP A 1 94 ? -10.876 -4.261 0.777 1.00 97.69 94 TRP A C 1
ATOM 721 O O . TRP A 1 94 ? -11.708 -4.883 0.120 1.00 97.69 94 TRP A O 1
ATOM 731 N N . THR A 1 95 ? -11.150 -3.162 1.467 1.00 97.56 95 THR A N 1
ATOM 732 C CA . THR A 1 95 ? -12.420 -2.443 1.454 1.00 97.56 95 THR A CA 1
ATOM 733 C C . THR A 1 95 ? -12.166 -0.942 1.343 1.00 97.56 95 THR A C 1
ATOM 735 O O . THR A 1 95 ? -11.026 -0.469 1.402 1.00 97.56 95 THR A O 1
ATOM 738 N N . VAL A 1 96 ? -13.237 -0.189 1.146 1.00 96.56 96 VAL A N 1
ATOM 739 C CA . VAL A 1 96 ? -13.221 1.270 1.116 1.00 96.56 96 VAL A CA 1
ATOM 740 C C . VAL A 1 96 ? -13.916 1.785 2.362 1.00 96.56 96 VAL A C 1
ATOM 742 O O . VAL A 1 96 ? -14.980 1.292 2.717 1.00 96.56 96 VAL A O 1
ATOM 745 N N . LEU A 1 97 ? -13.306 2.783 2.988 1.00 94.62 97 LEU A N 1
ATOM 746 C CA . LEU A 1 97 ? -13.839 3.506 4.127 1.00 94.62 97 LEU A CA 1
ATOM 747 C C . LEU A 1 97 ? -14.181 4.935 3.701 1.00 94.62 97 LEU A C 1
ATOM 749 O O . LEU A 1 97 ? -13.316 5.679 3.221 1.00 94.62 97 LEU A O 1
ATOM 753 N N . ARG A 1 98 ? -15.440 5.319 3.896 1.00 92.56 98 ARG A N 1
ATOM 754 C CA . ARG A 1 98 ? -15.966 6.669 3.678 1.00 92.56 98 ARG A CA 1
ATOM 755 C C . ARG A 1 98 ? -16.386 7.314 5.000 1.00 92.56 98 ARG A C 1
ATOM 757 O O . ARG A 1 98 ? -16.620 6.617 5.988 1.00 92.56 98 ARG A O 1
ATOM 764 N N . PRO A 1 99 ? -16.499 8.653 5.039 1.00 86.94 99 PRO A N 1
ATOM 765 C CA . PRO A 1 99 ? -17.031 9.358 6.194 1.00 86.94 99 PRO A CA 1
ATOM 766 C C . PRO A 1 99 ? -18.400 8.804 6.601 1.00 86.94 99 PRO A C 1
ATOM 768 O O . PRO A 1 99 ? -19.319 8.758 5.787 1.00 86.94 99 PRO A O 1
ATOM 771 N N . GLY A 1 100 ? -18.523 8.402 7.866 1.00 88.38 100 GLY A N 1
ATOM 772 C CA . GLY A 1 100 ? -19.753 7.837 8.428 1.00 88.38 100 GLY A CA 1
ATOM 773 C C . GLY A 1 100 ? -19.865 6.311 8.358 1.00 88.38 100 GLY A C 1
ATOM 774 O O . GLY A 1 100 ? -20.766 5.762 8.988 1.00 88.38 100 GLY A O 1
ATOM 775 N N . ASP A 1 101 ? -18.955 5.617 7.670 1.00 92.94 101 ASP A N 1
ATOM 776 C CA . ASP A 1 101 ? -18.969 4.154 7.627 1.00 92.94 101 ASP A CA 1
ATOM 777 C C . ASP A 1 101 ? -18.641 3.541 9.002 1.00 92.94 101 ASP A C 1
ATOM 779 O O . ASP A 1 101 ? -17.792 4.026 9.763 1.00 92.94 101 ASP A O 1
ATOM 783 N N . ALA A 1 102 ? -19.301 2.422 9.309 1.00 95.25 102 ALA A N 1
ATOM 784 C CA . ALA A 1 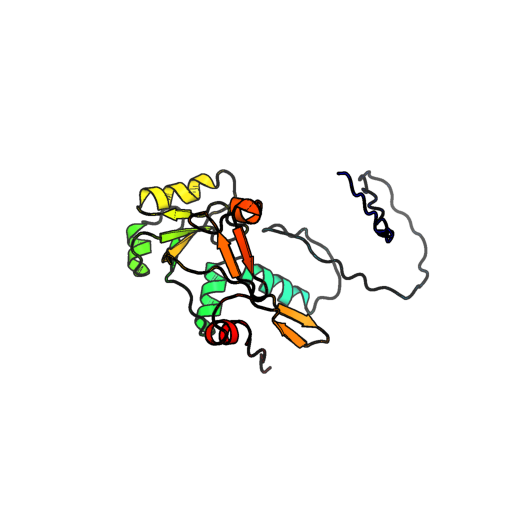102 ? -18.950 1.577 10.443 1.00 95.25 102 ALA A CA 1
ATOM 785 C C . ALA A 1 102 ? -17.730 0.717 10.080 1.00 95.25 102 ALA A C 1
ATOM 787 O O . ALA A 1 102 ? -17.804 -0.116 9.175 1.00 95.25 102 ALA A O 1
ATOM 788 N N . VAL A 1 103 ? -16.616 0.911 10.794 1.00 95.06 103 VAL A N 1
ATOM 789 C CA . VAL A 1 103 ? -15.339 0.239 10.505 1.00 95.06 103 VAL A CA 1
ATOM 790 C C . VAL A 1 103 ? -15.493 -1.279 10.564 1.00 95.06 103 VAL A C 1
ATOM 792 O O . VAL A 1 103 ? -15.130 -1.954 9.605 1.00 95.06 103 VAL A O 1
ATOM 795 N N . ASP A 1 104 ? -16.110 -1.812 11.618 1.00 94.88 104 ASP A N 1
ATOM 796 C CA . ASP A 1 104 ? -16.299 -3.259 11.778 1.00 94.88 104 ASP A CA 1
ATOM 797 C C . ASP A 1 104 ? -17.091 -3.887 10.628 1.00 94.88 104 ASP A C 1
ATOM 799 O O . ASP A 1 104 ? -16.724 -4.946 10.118 1.00 94.88 104 ASP A O 1
ATOM 803 N N . ALA A 1 105 ? -18.148 -3.215 10.164 1.00 95.19 105 ALA A N 1
ATOM 804 C CA . ALA A 1 105 ? -18.934 -3.683 9.026 1.00 95.19 105 ALA A CA 1
ATOM 805 C C . ALA A 1 105 ? -18.105 -3.672 7.732 1.00 95.19 105 ALA A C 1
ATOM 807 O O . ALA A 1 105 ? -18.165 -4.621 6.945 1.00 95.19 105 ALA A O 1
ATOM 808 N N . ALA A 1 106 ? -17.295 -2.628 7.526 1.00 94.94 106 ALA A N 1
ATOM 809 C CA . ALA A 1 106 ? -16.403 -2.531 6.378 1.00 94.94 106 ALA A CA 1
ATOM 810 C C . ALA A 1 106 ? -15.351 -3.653 6.389 1.00 94.94 106 ALA A C 1
ATOM 812 O O . ALA A 1 106 ? -15.162 -4.309 5.360 1.00 94.94 106 ALA A O 1
ATOM 813 N N . LEU A 1 107 ? -14.717 -3.923 7.536 1.00 96.56 107 LEU A N 1
ATOM 814 C CA . LEU A 1 107 ? -13.743 -5.009 7.687 1.00 96.56 107 LEU A CA 1
ATOM 815 C C . LEU A 1 107 ? -14.386 -6.381 7.465 1.00 96.56 107 LEU A C 1
ATOM 817 O O . LEU A 1 107 ? -13.881 -7.168 6.662 1.00 96.56 107 LEU A O 1
ATOM 821 N N . ALA A 1 108 ? -15.530 -6.640 8.105 1.00 96.06 108 ALA A N 1
ATOM 822 C CA . ALA A 1 108 ? -16.254 -7.901 7.982 1.00 96.06 108 ALA A CA 1
ATOM 823 C C . ALA A 1 108 ? -16.663 -8.190 6.530 1.00 96.06 108 ALA A C 1
ATOM 825 O O . ALA A 1 108 ? -16.487 -9.310 6.052 1.00 96.06 108 ALA A O 1
ATOM 826 N N . SER A 1 109 ? -17.131 -7.173 5.794 1.00 95.00 109 SER A N 1
ATOM 827 C CA . SER A 1 109 ? -17.528 -7.318 4.384 1.00 95.00 109 SER A CA 1
ATOM 828 C C . SER A 1 109 ? -16.387 -7.756 3.455 1.00 95.00 109 SER A C 1
ATOM 830 O O . SER A 1 109 ? -16.640 -8.351 2.408 1.00 95.00 109 SER A O 1
ATOM 832 N N . ALA A 1 110 ? -15.138 -7.483 3.841 1.00 95.19 110 ALA A N 1
ATOM 833 C CA . ALA A 1 110 ? -13.939 -7.838 3.089 1.00 95.19 110 ALA A CA 1
ATOM 834 C C . ALA A 1 110 ? -13.130 -8.979 3.733 1.00 95.19 110 ALA A C 1
ATOM 836 O O . ALA A 1 110 ? -12.043 -9.293 3.247 1.00 95.19 110 ALA A O 1
ATOM 837 N N . GLY A 1 111 ? -13.644 -9.598 4.804 1.00 96.31 111 GLY A N 1
ATOM 838 C CA . GLY A 1 111 ? -12.950 -10.659 5.537 1.00 96.31 111 GLY A CA 1
ATOM 839 C C . GLY A 1 111 ? -11.619 -10.205 6.140 1.00 96.31 111 GLY A C 1
ATOM 840 O O . GLY A 1 111 ? -10.662 -10.974 6.148 1.00 96.31 111 GLY A O 1
ATOM 841 N N . LEU A 1 112 ? -11.533 -8.946 6.576 1.00 97.44 112 LEU A N 1
ATOM 842 C CA . LEU A 1 112 ? -10.321 -8.357 7.139 1.00 97.44 112 LEU A CA 1
ATOM 843 C C . LEU A 1 112 ? -10.289 -8.495 8.662 1.00 97.44 112 LEU A C 1
ATOM 845 O O . LEU A 1 112 ? -11.297 -8.300 9.340 1.00 97.44 112 LEU A O 1
ATOM 849 N N . THR A 1 113 ? -9.098 -8.749 9.193 1.00 96.38 113 THR A N 1
ATOM 850 C CA . THR A 1 113 ? -8.799 -8.745 10.629 1.00 96.38 113 THR A CA 1
ATOM 851 C C . THR A 1 113 ? -7.575 -7.883 10.897 1.00 96.38 113 THR A C 1
ATOM 853 O O . THR A 1 113 ? -6.706 -7.761 10.036 1.00 96.38 113 THR A O 1
ATOM 856 N N . TYR A 1 114 ? -7.482 -7.306 12.094 1.00 97.19 114 TYR A N 1
ATOM 857 C CA . TYR A 1 114 ? -6.300 -6.545 12.492 1.00 97.19 114 TYR A CA 1
ATOM 858 C C . TYR A 1 114 ? -5.036 -7.424 12.558 1.00 97.19 114 TYR A C 1
ATOM 860 O O . TYR A 1 114 ? -5.131 -8.596 12.932 1.00 97.19 114 TYR A O 1
ATOM 868 N N . PRO A 1 115 ? -3.847 -6.858 12.278 1.00 97.12 115 PRO A N 1
ATOM 869 C CA . PRO A 1 115 ? -3.618 -5.493 11.791 1.00 97.12 115 PRO A CA 1
ATOM 870 C C . PRO A 1 115 ? -4.035 -5.287 10.322 1.00 97.12 115 PRO A C 1
ATOM 872 O O . PRO A 1 115 ? -3.937 -6.191 9.498 1.00 97.12 115 PRO A O 1
ATOM 875 N N . VAL A 1 116 ? -4.446 -4.063 9.987 1.00 97.69 116 VAL A N 1
ATOM 876 C CA . VAL A 1 116 ? -4.805 -3.634 8.625 1.00 97.69 116 VAL A CA 1
ATOM 877 C C . VAL A 1 116 ? -3.985 -2.417 8.205 1.00 97.69 116 VAL A C 1
ATOM 879 O O . VAL A 1 116 ? -3.555 -1.627 9.043 1.00 97.69 116 VAL A O 1
ATOM 882 N N . PHE A 1 117 ? -3.773 -2.232 6.905 1.00 96.50 117 PHE A N 1
ATOM 883 C CA . PHE A 1 117 ? -3.121 -1.048 6.354 1.00 96.50 117 PHE A CA 1
ATOM 884 C C . PHE A 1 117 ? -4.164 -0.057 5.830 1.00 96.50 117 PHE A C 1
ATOM 886 O O . PHE A 1 117 ? -5.013 -0.406 5.010 1.00 96.50 117 PHE A O 1
ATOM 893 N N . VAL A 1 118 ? -4.096 1.193 6.284 1.00 95.69 118 VAL A N 1
ATOM 894 C CA . VAL A 1 118 ? -5.008 2.278 5.901 1.00 95.69 118 VAL A CA 1
ATOM 895 C C . VAL A 1 118 ? -4.257 3.274 5.029 1.00 95.69 118 VAL A C 1
ATOM 897 O O . VAL A 1 118 ? -3.135 3.663 5.348 1.00 95.69 118 VAL A O 1
ATOM 900 N N . LYS A 1 119 ? -4.854 3.696 3.911 1.00 94.06 119 LYS A N 1
ATOM 901 C CA . LYS A 1 119 ? -4.270 4.698 3.003 1.00 94.06 119 LYS A CA 1
ATOM 902 C C . LYS A 1 119 ? -5.340 5.477 2.246 1.00 94.06 119 LYS A C 1
ATOM 904 O O . LYS A 1 119 ? -6.410 4.927 2.003 1.00 94.06 119 LYS A O 1
ATOM 909 N N . PRO A 1 120 ? -5.068 6.702 1.773 1.00 94.12 120 PRO A N 1
ATOM 910 C CA . PRO A 1 120 ? -6.038 7.434 0.970 1.00 94.12 120 PRO A CA 1
ATOM 911 C C . PRO A 1 120 ? -6.311 6.709 -0.354 1.00 94.12 120 PRO A C 1
ATOM 913 O O . PRO A 1 120 ? -5.387 6.164 -0.977 1.00 94.12 120 PRO A O 1
ATOM 916 N N . ALA A 1 121 ? -7.561 6.721 -0.818 1.00 94.06 121 ALA A N 1
ATOM 917 C CA . ALA A 1 121 ? -7.962 6.086 -2.074 1.00 94.06 121 ALA A CA 1
ATOM 918 C C . ALA A 1 121 ? -7.226 6.693 -3.276 1.00 94.06 121 ALA A C 1
ATOM 920 O O . ALA A 1 121 ? -6.742 5.965 -4.144 1.00 94.06 121 ALA A O 1
ATOM 921 N N . SER A 1 122 ? -7.038 8.013 -3.268 1.00 91.19 122 SER A N 1
ATOM 922 C CA . SER A 1 122 ? -6.282 8.755 -4.283 1.00 91.19 122 SER A CA 1
ATOM 923 C C . SER A 1 122 ? -4.942 9.261 -3.753 1.00 91.19 122 SER A C 1
ATOM 925 O O . SER A 1 122 ? -4.738 9.355 -2.549 1.00 91.19 122 SER A O 1
ATOM 927 N N . GLY A 1 123 ? -4.005 9.591 -4.640 1.00 81.81 123 GLY A N 1
ATOM 928 C CA . GLY A 1 123 ? -2.719 10.186 -4.253 1.00 81.81 123 GLY A CA 1
ATOM 929 C C . GLY A 1 123 ? -1.592 9.172 -4.037 1.00 81.81 123 GLY A C 1
ATOM 930 O O . GLY A 1 123 ? -1.760 7.966 -4.231 1.00 81.81 123 GLY A O 1
ATOM 931 N N . GLY A 1 124 ? -0.418 9.670 -3.643 1.00 75.62 124 GLY A N 1
ATOM 932 C CA . GLY A 1 124 ? 0.820 8.889 -3.554 1.00 75.62 124 GLY A CA 1
ATOM 933 C C . GLY A 1 124 ? 1.740 9.325 -2.411 1.00 75.62 124 GLY A C 1
ATOM 934 O O . GLY A 1 124 ? 1.319 9.987 -1.470 1.00 75.62 124 GLY A O 1
ATOM 935 N N . ALA A 1 125 ? 3.010 8.925 -2.488 1.00 70.44 125 ALA A N 1
ATOM 936 C CA . ALA A 1 125 ? 4.080 9.228 -1.524 1.00 70.44 125 ALA A CA 1
ATOM 937 C C . ALA A 1 125 ? 3.964 8.609 -0.113 1.00 70.44 125 ALA A C 1
ATOM 939 O O . ALA A 1 125 ? 4.926 8.693 0.643 1.00 70.44 125 ALA A O 1
ATOM 940 N N . GLY A 1 126 ? 2.882 7.898 0.219 1.00 68.06 126 GLY A N 1
ATOM 941 C CA . GLY A 1 126 ? 2.689 7.330 1.565 1.00 68.06 126 GLY A CA 1
ATOM 942 C C . GLY A 1 126 ? 2.323 8.391 2.607 1.00 68.06 126 GLY A C 1
ATOM 943 O O . GLY A 1 126 ? 2.736 8.301 3.757 1.00 68.06 126 GLY A O 1
ATOM 944 N N . LEU A 1 127 ? 1.628 9.446 2.173 1.00 79.06 127 LEU A N 1
ATOM 945 C CA . LEU A 1 127 ? 1.019 10.435 3.058 1.00 79.06 127 LEU A CA 1
ATOM 946 C C . LEU A 1 127 ? -0.306 9.893 3.601 1.00 79.06 127 LEU A C 1
ATOM 948 O O . LEU A 1 127 ? -1.033 9.231 2.858 1.00 79.06 127 LEU A O 1
ATOM 952 N N . ALA A 1 128 ? -0.621 10.216 4.859 1.00 85.25 128 ALA A N 1
ATOM 953 C CA . ALA A 1 128 ? -1.862 9.813 5.528 1.00 85.25 128 ALA A CA 1
ATOM 954 C C . ALA A 1 128 ? -2.146 8.299 5.450 1.00 85.25 128 ALA A C 1
ATOM 956 O O . ALA A 1 128 ? -3.282 7.870 5.257 1.00 85.25 128 ALA A O 1
ATOM 957 N N . SER A 1 129 ? -1.088 7.491 5.543 1.00 91.88 129 SER A N 1
ATOM 958 C CA . SER A 1 129 ? -1.162 6.034 5.497 1.00 91.88 129 SER A CA 1
ATOM 959 C C . SER A 1 129 ? -0.428 5.411 6.673 1.00 91.88 129 SER A C 1
ATOM 961 O O . SER A 1 129 ? 0.593 5.951 7.095 1.00 91.88 129 SER A O 1
ATOM 963 N N . GLY A 1 130 ? -0.892 4.258 7.143 1.00 93.81 130 GLY A N 1
ATOM 964 C CA . GLY A 1 130 ? -0.263 3.555 8.253 1.00 93.81 130 GLY A CA 1
ATOM 965 C C . GLY A 1 130 ? -0.902 2.206 8.554 1.00 93.81 130 GLY A C 1
ATOM 966 O O . GLY A 1 130 ? -1.874 1.802 7.917 1.00 93.81 130 GLY A O 1
ATOM 967 N N . ILE A 1 131 ? -0.337 1.520 9.543 1.00 95.75 131 ILE A N 1
ATOM 968 C CA . ILE A 1 131 ? -0.821 0.232 10.040 1.00 95.75 131 ILE A CA 1
ATOM 969 C C . ILE A 1 131 ? -1.711 0.492 11.257 1.00 95.75 131 ILE A C 1
ATOM 971 O O . ILE A 1 131 ? -1.245 1.049 12.251 1.00 95.75 131 ILE A O 1
ATOM 975 N N . ALA A 1 132 ? -2.968 0.068 11.182 1.00 96.81 132 ALA A N 1
ATOM 976 C CA . ALA A 1 132 ? -3.921 0.098 12.281 1.00 96.81 132 ALA A CA 1
ATOM 977 C C . ALA A 1 132 ? -4.061 -1.295 12.906 1.00 96.81 132 ALA A C 1
ATOM 979 O O . ALA A 1 132 ? -4.258 -2.292 12.212 1.00 96.81 132 ALA A O 1
ATOM 980 N N . ARG A 1 133 ? -3.961 -1.362 14.230 1.00 97.06 133 ARG A N 1
ATOM 981 C CA . ARG A 1 133 ? -4.074 -2.579 15.049 1.00 97.06 133 ARG A CA 1
ATOM 982 C C . ARG A 1 133 ? -5.409 -2.670 15.784 1.00 97.06 133 ARG A C 1
ATOM 984 O O . ARG A 1 133 ? -5.710 -3.712 16.353 1.00 97.06 133 ARG A O 1
ATOM 991 N N . ASP A 1 134 ? -6.183 -1.594 15.758 1.00 97.25 134 ASP A N 1
ATOM 992 C CA . ASP A 1 134 ? -7.502 -1.479 16.360 1.00 97.25 134 ASP A CA 1
ATOM 993 C C . ASP A 1 134 ? -8.362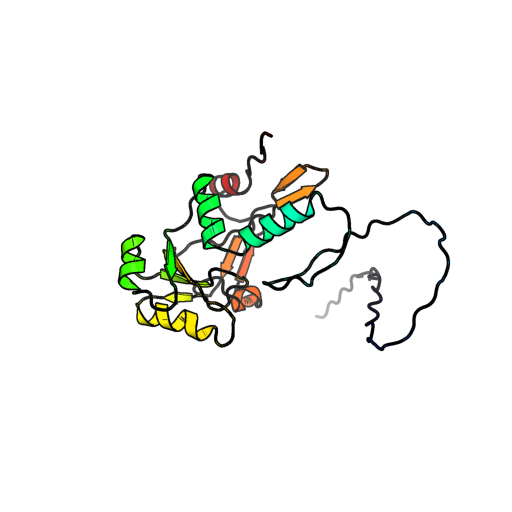 -0.469 15.579 1.00 97.25 134 ASP A C 1
ATOM 995 O O . ASP A 1 134 ? -7.889 0.216 14.664 1.00 97.25 134 ASP A O 1
ATOM 999 N N . GLU A 1 135 ? -9.645 -0.391 15.936 1.00 95.81 135 GLU A N 1
ATOM 1000 C CA . GLU A 1 135 ? -10.611 0.494 15.283 1.00 95.81 135 GLU A CA 1
ATOM 1001 C C . GLU A 1 135 ? -10.261 1.975 15.456 1.00 95.81 135 GLU A C 1
ATOM 1003 O O . GLU A 1 135 ? -10.433 2.768 14.527 1.00 95.81 135 GLU A O 1
ATOM 1008 N N . GLN A 1 136 ? -9.743 2.355 16.625 1.00 95.00 136 GLN A N 1
ATOM 1009 C CA . GLN A 1 136 ? -9.387 3.739 16.914 1.00 95.00 136 GLN A CA 1
ATOM 1010 C C . GLN A 1 136 ? -8.294 4.215 15.951 1.00 95.00 136 GLN A C 1
ATOM 1012 O O . GLN A 1 136 ? -8.430 5.262 15.321 1.00 95.00 136 GLN A O 1
ATOM 1017 N N . GLN A 1 137 ? -7.270 3.392 15.722 1.00 95.50 137 GLN A N 1
ATOM 1018 C CA . GLN A 1 137 ? -6.199 3.680 14.772 1.00 95.50 137 GLN A CA 1
ATOM 1019 C C . GLN A 1 137 ? -6.699 3.769 13.324 1.00 95.50 137 GLN A C 1
ATOM 1021 O O . GLN A 1 137 ? -6.197 4.596 12.560 1.00 95.50 137 GLN A O 1
ATOM 1026 N N . VAL A 1 138 ? -7.711 2.982 12.932 1.00 95.19 138 VAL A N 1
ATOM 1027 C CA . VAL A 1 138 ? -8.344 3.120 11.605 1.00 95.19 138 VAL A CA 1
ATOM 1028 C C . VAL A 1 138 ? -8.975 4.502 11.434 1.00 95.19 138 VAL A C 1
ATOM 1030 O O . VAL A 1 138 ? -8.939 5.054 10.335 1.00 95.19 138 VAL A O 1
ATOM 1033 N N . ARG A 1 139 ? -9.536 5.069 12.506 1.00 91.62 139 ARG A N 1
ATOM 1034 C CA . ARG A 1 139 ? -10.160 6.400 12.501 1.00 91.62 139 ARG A CA 1
ATOM 1035 C C . ARG A 1 139 ? -9.129 7.527 12.600 1.00 91.62 139 ARG A C 1
ATOM 1037 O O . ARG A 1 139 ? -9.317 8.561 11.963 1.00 91.62 139 ARG A O 1
ATOM 1044 N N . ASP A 1 140 ? -8.032 7.313 13.320 1.00 91.81 140 ASP A N 1
ATOM 1045 C CA . ASP A 1 140 ? -7.000 8.329 13.557 1.00 91.81 140 ASP A CA 1
ATOM 1046 C C . ASP A 1 140 ? -6.036 8.518 12.374 1.00 91.81 140 ASP A C 1
ATOM 1048 O O . ASP A 1 140 ? -5.584 9.629 12.101 1.00 91.81 140 ASP A O 1
ATOM 1052 N N . ILE A 1 141 ? -5.717 7.461 11.619 1.00 91.06 141 ILE A N 1
ATOM 1053 C CA . ILE A 1 141 ? -4.813 7.582 10.459 1.00 91.06 141 ILE A CA 1
ATOM 1054 C C . ILE A 1 141 ? -5.347 8.587 9.413 1.00 91.06 141 ILE A C 1
ATOM 1056 O O . ILE A 1 141 ? -4.573 9.437 8.959 1.00 91.06 141 ILE A O 1
ATOM 1060 N N . PRO A 1 142 ? -6.641 8.557 9.034 1.00 86.81 142 PRO A N 1
ATOM 1061 C CA . PRO A 1 142 ? -7.245 9.576 8.184 1.00 86.81 142 PRO A CA 1
ATOM 1062 C C . PRO A 1 142 ? -7.178 10.995 8.746 1.00 86.81 142 PRO A C 1
ATOM 1064 O O . PRO A 1 142 ? -6.938 11.929 7.983 1.00 86.81 142 PRO A O 1
ATOM 1067 N N . THR A 1 143 ? -7.370 11.188 10.055 1.00 82.50 143 THR A N 1
ATOM 1068 C CA . THR A 1 143 ? -7.381 12.536 10.653 1.00 82.50 143 THR A CA 1
ATOM 1069 C C . THR A 1 143 ? -5.990 13.164 10.663 1.00 82.50 143 THR A C 1
ATOM 1071 O O . THR A 1 143 ? -5.863 14.376 10.486 1.00 82.50 143 THR A O 1
ATOM 1074 N N . ALA A 1 144 ? -4.933 12.348 10.732 1.00 76.88 144 ALA A N 1
ATOM 1075 C CA . ALA A 1 144 ? -3.552 12.798 10.561 1.00 76.88 144 ALA A CA 1
ATOM 1076 C C . ALA A 1 144 ? -3.262 13.384 9.163 1.00 76.88 144 ALA A C 1
ATOM 1078 O O . ALA A 1 144 ? -2.235 14.038 8.971 1.00 76.88 144 ALA A O 1
ATOM 1079 N N . ALA A 1 145 ? -4.155 13.192 8.183 1.00 73.12 145 ALA A N 1
ATOM 1080 C CA . ALA A 1 145 ? -4.073 13.865 6.889 1.00 73.12 145 ALA A CA 1
ATOM 1081 C C . ALA A 1 145 ? -4.297 15.386 6.980 1.00 73.12 145 ALA A C 1
ATOM 1083 O O . ALA A 1 145 ? -3.919 16.102 6.052 1.00 73.12 145 ALA A O 1
ATOM 1084 N N . GLY A 1 146 ? -4.891 15.880 8.073 1.00 76.00 146 GLY A N 1
ATOM 1085 C CA . GLY A 1 146 ? -5.154 17.300 8.295 1.00 76.00 146 GLY A CA 1
ATOM 1086 C C . GLY A 1 146 ? -5.997 17.918 7.177 1.00 76.00 146 GLY A C 1
ATOM 1087 O O . GLY A 1 146 ? -7.070 17.426 6.848 1.00 76.00 146 GLY A O 1
ATOM 1088 N N . GLU A 1 147 ? -5.488 18.995 6.579 1.00 73.69 147 GLU A N 1
ATOM 1089 C CA . GLU A 1 147 ? -6.158 19.763 5.518 1.00 73.69 147 GLU A CA 1
ATOM 1090 C C . GLU A 1 147 ? -6.096 19.099 4.130 1.00 73.69 147 GLU A C 1
ATOM 1092 O O . GLU A 1 147 ? -6.568 19.667 3.142 1.00 73.69 147 GLU A O 1
ATOM 1097 N N . LEU A 1 148 ? -5.490 17.912 4.009 1.00 76.94 148 LEU A N 1
ATOM 1098 C CA . LEU A 1 148 ? -5.438 17.218 2.727 1.00 76.94 148 LEU A CA 1
ATOM 1099 C C . LEU A 1 148 ? -6.856 16.808 2.289 1.00 76.94 148 LEU A C 1
ATOM 1101 O O . LEU A 1 148 ? -7.619 16.276 3.095 1.00 76.94 148 LEU A O 1
ATOM 1105 N N . PRO A 1 149 ? -7.216 16.983 1.004 1.00 79.50 149 PRO A N 1
ATOM 1106 C CA . PRO A 1 149 ? -8.584 16.808 0.513 1.00 79.50 149 PRO A CA 1
ATOM 1107 C C . PRO A 1 149 ? -8.954 15.327 0.297 1.00 79.50 149 PRO A C 1
ATOM 1109 O O . PRO A 1 149 ? -9.553 14.965 -0.717 1.00 79.50 149 PRO A O 1
ATOM 1112 N N . TYR A 1 150 ? -8.553 14.436 1.205 1.00 82.75 150 TYR A N 1
ATOM 1113 C CA . TYR A 1 150 ? -8.869 13.014 1.121 1.00 82.75 150 TYR A CA 1
ATOM 1114 C C . TYR A 1 150 ? -10.224 12.731 1.763 1.00 82.75 150 TYR A C 1
ATOM 1116 O O . TYR A 1 150 ? -10.400 12.863 2.969 1.00 82.75 150 TYR A O 1
ATOM 1124 N N . THR A 1 151 ? -11.178 12.302 0.942 1.00 83.94 151 THR A N 1
ATOM 1125 C CA . THR A 1 151 ? -12.547 11.978 1.370 1.00 83.94 151 THR A CA 1
ATOM 1126 C C . THR A 1 151 ? -12.838 10.481 1.372 1.00 83.94 151 THR A C 1
ATOM 1128 O O . THR A 1 151 ? -13.884 10.067 1.853 1.00 83.94 151 THR A O 1
ATOM 1131 N N . GLU A 1 152 ? -11.937 9.657 0.839 1.00 92.44 152 GLU A N 1
ATOM 1132 C CA . GLU A 1 152 ? -12.100 8.207 0.745 1.00 92.44 152 GLU A CA 1
ATOM 1133 C C . GLU A 1 152 ? -10.769 7.523 1.060 1.00 92.44 152 GLU A C 1
ATOM 1135 O O . GLU A 1 152 ? -9.708 7.937 0.575 1.00 92.44 152 GLU A O 1
ATOM 1140 N N . PHE A 1 153 ? -10.828 6.465 1.866 1.00 95.00 153 PHE A N 1
ATOM 1141 C CA . PHE A 1 153 ? -9.678 5.670 2.279 1.00 95.00 153 PHE A CA 1
ATOM 1142 C C . PHE A 1 153 ? -9.865 4.212 1.864 1.00 95.00 153 PHE A C 1
ATOM 1144 O O . PHE A 1 153 ? -10.975 3.708 1.736 1.00 95.00 153 PHE A O 1
ATOM 1151 N N . VAL A 1 154 ? -8.754 3.527 1.634 1.00 96.69 154 VAL A N 1
ATOM 1152 C CA . VAL A 1 154 ? -8.690 2.084 1.429 1.00 96.69 154 VAL A CA 1
ATOM 1153 C C . VAL A 1 154 ? -8.137 1.467 2.697 1.00 96.69 154 VAL A C 1
ATOM 1155 O O . VAL A 1 154 ? -7.089 1.901 3.181 1.00 96.69 154 VAL A O 1
ATOM 1158 N N . ILE A 1 155 ? -8.823 0.440 3.183 1.00 97.56 155 ILE A N 1
ATOM 1159 C CA . ILE A 1 155 ? -8.310 -0.464 4.205 1.00 97.56 155 ILE A CA 1
ATOM 1160 C C . ILE A 1 155 ? -7.961 -1.772 3.509 1.00 97.56 155 ILE A C 1
ATOM 1162 O O . ILE A 1 155 ? -8.767 -2.296 2.741 1.00 97.56 155 ILE A O 1
ATOM 1166 N N . GLU A 1 156 ? -6.766 -2.293 3.739 1.00 97.12 156 GLU A N 1
ATOM 1167 C CA . GLU A 1 156 ? -6.322 -3.565 3.180 1.00 97.12 156 GLU A CA 1
ATOM 1168 C C . GLU A 1 156 ? -5.664 -4.453 4.230 1.00 97.12 156 GLU A C 1
ATOM 1170 O O . GLU A 1 156 ? -5.211 -3.983 5.271 1.00 97.12 156 GLU A O 1
ATOM 1175 N N . GLU A 1 157 ? -5.619 -5.746 3.940 1.00 96.50 157 GLU A N 1
ATOM 1176 C CA . GLU A 1 157 ? -4.851 -6.721 4.704 1.00 96.50 157 GLU A CA 1
ATOM 1177 C C . GLU A 1 157 ? -3.389 -6.272 4.824 1.00 96.50 157 GLU A C 1
ATOM 1179 O O . GLU A 1 157 ? -2.746 -5.912 3.831 1.00 96.50 157 GLU A O 1
ATOM 1184 N N . TYR A 1 158 ? -2.866 -6.281 6.050 1.00 95.69 158 TYR A N 1
ATOM 1185 C CA . TYR A 1 158 ? -1.450 -6.042 6.281 1.00 95.69 158 TYR A CA 1
ATOM 1186 C C . TYR A 1 158 ? -0.656 -7.319 6.003 1.00 95.69 158 TYR A C 1
ATOM 1188 O O . TYR A 1 158 ? -0.945 -8.366 6.575 1.00 95.69 158 TYR A O 1
ATOM 1196 N N . VAL A 1 159 ? 0.368 -7.222 5.152 1.00 91.75 159 VAL A N 1
ATOM 1197 C CA . VAL A 1 159 ? 1.234 -8.349 4.777 1.00 91.75 159 VAL A CA 1
ATOM 1198 C C . VAL A 1 159 ? 2.572 -8.231 5.523 1.00 91.75 159 VAL A C 1
ATOM 1200 O O . VAL A 1 159 ? 3.483 -7.549 5.042 1.00 91.75 159 VAL A O 1
ATOM 1203 N N . PRO A 1 160 ? 2.720 -8.851 6.710 1.00 88.31 160 PRO A N 1
ATOM 1204 C CA . PRO A 1 160 ? 3.943 -8.749 7.496 1.00 88.31 160 PRO A CA 1
ATOM 1205 C C . PRO A 1 160 ? 5.111 -9.451 6.799 1.00 88.31 160 PRO A C 1
ATOM 1207 O O . PRO A 1 160 ? 4.962 -10.530 6.229 1.00 88.31 160 PRO A O 1
ATOM 1210 N N . GLY A 1 161 ? 6.296 -8.841 6.860 1.00 85.75 161 GLY A N 1
ATOM 1211 C CA . GLY A 1 161 ? 7.503 -9.402 6.246 1.00 85.75 161 GLY A CA 1
ATOM 1212 C C . GLY A 1 161 ? 7.487 -9.413 4.712 1.00 85.75 161 GLY A C 1
ATOM 1213 O O . GLY A 1 161 ? 8.377 -10.008 4.104 1.00 85.75 161 GLY A O 1
ATOM 1214 N N . GLY A 1 162 ? 6.503 -8.757 4.085 1.00 85.50 162 GLY A N 1
ATOM 1215 C CA . GLY A 1 162 ? 6.473 -8.545 2.644 1.00 85.50 162 GLY A CA 1
ATOM 1216 C C . GLY A 1 162 ? 7.683 -7.741 2.159 1.00 85.50 162 GLY A C 1
ATOM 1217 O O . GLY A 1 162 ? 8.231 -6.904 2.878 1.00 85.50 162 GLY A O 1
ATOM 1218 N N . ARG A 1 163 ? 8.109 -8.000 0.919 1.00 89.31 163 ARG A N 1
ATOM 1219 C CA . ARG A 1 163 ? 9.178 -7.246 0.253 1.00 89.31 163 ARG A CA 1
ATOM 1220 C C . ARG A 1 163 ? 8.565 -6.258 -0.731 1.00 89.31 163 ARG A C 1
ATOM 1222 O O . ARG A 1 163 ? 7.897 -6.674 -1.678 1.00 89.31 163 ARG A O 1
ATOM 1229 N N . ASP A 1 164 ? 8.841 -4.971 -0.550 1.00 92.31 164 ASP A N 1
ATOM 1230 C CA . ASP A 1 164 ? 8.409 -3.946 -1.496 1.00 92.31 164 ASP A CA 1
ATOM 1231 C C . ASP A 1 164 ? 9.226 -4.052 -2.786 1.00 92.31 164 ASP A C 1
ATOM 1233 O O . ASP A 1 164 ? 10.445 -3.867 -2.788 1.00 92.31 164 ASP A O 1
ATOM 1237 N N . CYS A 1 165 ? 8.543 -4.363 -3.888 1.00 93.69 165 CYS A N 1
ATOM 1238 C CA . CYS A 1 165 ? 9.146 -4.523 -5.207 1.00 93.69 165 CYS A CA 1
ATOM 1239 C C . CYS A 1 165 ? 8.537 -3.531 -6.201 1.00 93.69 165 CYS A C 1
ATOM 1241 O O . CYS A 1 165 ? 7.358 -3.189 -6.129 1.00 93.69 165 CYS A O 1
ATOM 1243 N N . THR A 1 166 ? 9.333 -3.052 -7.152 1.00 93.94 166 THR A N 1
ATOM 1244 C CA . THR A 1 166 ? 8.891 -2.148 -8.220 1.00 93.94 166 THR A CA 1
ATOM 1245 C C . THR A 1 166 ? 9.534 -2.546 -9.541 1.00 93.94 166 THR A C 1
ATOM 1247 O O . THR A 1 166 ? 10.726 -2.835 -9.604 1.00 93.94 166 THR A O 1
ATOM 1250 N N . VAL A 1 167 ? 8.747 -2.527 -10.616 1.00 94.69 167 VAL A N 1
ATOM 1251 C CA . VAL A 1 167 ? 9.211 -2.793 -11.981 1.00 94.69 167 VAL A CA 1
ATOM 1252 C C . VAL A 1 167 ? 8.863 -1.590 -12.843 1.00 94.69 167 VAL A C 1
ATOM 1254 O O . VAL A 1 167 ? 7.700 -1.204 -12.946 1.00 94.69 167 VAL A O 1
ATOM 1257 N N . GLY A 1 168 ? 9.874 -0.969 -13.445 1.00 93.25 168 GLY A N 1
ATOM 1258 C CA . GLY A 1 168 ? 9.651 0.112 -14.401 1.00 93.25 168 GLY A CA 1
ATOM 1259 C C . GLY A 1 168 ? 9.192 -0.445 -15.745 1.00 93.25 168 GLY A C 1
ATOM 1260 O O . GLY A 1 168 ? 9.749 -1.430 -16.216 1.00 93.25 168 GLY A O 1
ATOM 1261 N N . LEU A 1 169 ? 8.218 0.197 -16.384 1.00 92.19 169 LEU A N 1
ATOM 1262 C CA . LEU A 1 169 ? 7.806 -0.106 -17.754 1.00 92.19 169 LEU A CA 1
ATOM 1263 C C . LEU A 1 169 ? 8.145 1.093 -18.638 1.00 92.19 169 LEU A C 1
ATOM 1265 O O . LEU A 1 169 ? 7.734 2.215 -18.342 1.00 92.19 169 LEU A O 1
ATOM 1269 N N . VAL A 1 170 ? 8.897 0.864 -19.711 1.00 92.19 170 VAL A N 1
ATOM 1270 C CA . VAL A 1 170 ? 9.284 1.908 -20.665 1.00 92.19 170 VAL A CA 1
ATOM 1271 C C . VAL A 1 170 ? 8.906 1.497 -22.077 1.00 92.19 170 VAL A C 1
ATOM 1273 O O . VAL A 1 170 ? 9.072 0.344 -22.465 1.00 92.19 170 VAL A O 1
ATOM 1276 N N . GLU A 1 171 ? 8.403 2.445 -22.859 1.00 90.25 171 GLU A N 1
ATOM 1277 C CA . GLU A 1 171 ? 8.237 2.264 -24.296 1.00 90.25 171 GLU A CA 1
ATOM 1278 C C . GLU A 1 171 ? 9.504 2.743 -25.006 1.00 90.25 171 GLU A C 1
ATOM 1280 O O . GLU A 1 171 ? 9.930 3.889 -24.844 1.00 90.25 171 GLU A O 1
ATOM 1285 N N . PHE A 1 172 ? 10.116 1.860 -25.788 1.00 88.62 172 PHE A N 1
ATOM 1286 C CA . PHE A 1 172 ? 11.283 2.167 -26.603 1.00 88.62 172 PHE A CA 1
ATOM 1287 C C . PHE A 1 172 ? 11.099 1.545 -27.988 1.00 88.62 172 PHE A C 1
ATOM 1289 O O . PHE A 1 172 ? 10.818 0.350 -28.096 1.00 88.62 172 PHE A O 1
ATOM 1296 N N . ASP A 1 173 ? 11.224 2.358 -29.038 1.00 91.25 173 ASP A N 1
ATOM 1297 C CA . ASP A 1 173 ? 10.973 1.970 -30.435 1.00 91.25 173 ASP A CA 1
ATOM 1298 C C . ASP A 1 173 ? 9.602 1.299 -30.658 1.00 91.25 173 ASP A C 1
ATOM 1300 O O . ASP A 1 173 ? 9.490 0.269 -31.324 1.00 91.25 173 ASP A O 1
ATOM 1304 N N . GLY A 1 174 ? 8.546 1.860 -30.057 1.00 89.69 174 GLY A N 1
ATOM 1305 C CA . GLY A 1 174 ? 7.176 1.347 -30.184 1.00 89.69 174 GLY A CA 1
ATOM 1306 C C . GLY A 1 174 ? 6.936 0.010 -29.476 1.00 89.69 174 GLY A C 1
ATOM 1307 O O . GLY A 1 174 ? 5.933 -0.653 -29.731 1.00 89.69 174 GLY A O 1
ATOM 1308 N N . ARG A 1 175 ? 7.867 -0.430 -28.619 1.00 88.31 175 ARG A N 1
ATOM 1309 C CA . ARG A 1 175 ? 7.759 -1.676 -27.856 1.00 88.31 175 ARG A CA 1
ATOM 1310 C C . ARG A 1 175 ? 7.909 -1.402 -26.370 1.00 88.31 175 ARG A C 1
ATOM 1312 O O . ARG A 1 175 ? 8.868 -0.760 -25.942 1.00 88.31 175 ARG A O 1
ATOM 1319 N N . PHE A 1 176 ? 6.992 -1.945 -25.580 1.00 88.50 176 PHE A N 1
ATOM 1320 C CA . PHE A 1 176 ? 7.108 -1.921 -24.130 1.00 88.50 176 PHE A CA 1
ATOM 1321 C C . PHE A 1 176 ? 8.181 -2.900 -23.657 1.00 88.50 176 PHE A C 1
ATOM 1323 O O . PHE A 1 176 ? 8.264 -4.035 -24.126 1.00 88.50 176 PHE A O 1
ATOM 1330 N N . ARG A 1 177 ? 9.010 -2.444 -22.722 1.00 89.75 177 ARG A N 1
ATOM 1331 C CA . ARG A 1 177 ? 10.051 -3.230 -22.066 1.00 89.75 177 ARG A CA 1
ATOM 1332 C C . ARG A 1 177 ? 9.992 -2.980 -20.569 1.00 89.75 177 ARG A C 1
ATOM 1334 O O . ARG A 1 177 ? 9.888 -1.834 -20.130 1.00 89.75 177 ARG A O 1
ATOM 1341 N N . THR A 1 178 ? 10.074 -4.051 -19.795 1.00 92.56 178 THR A N 1
ATOM 1342 C CA . THR A 1 178 ? 10.252 -3.979 -18.348 1.00 92.56 178 THR A CA 1
ATOM 1343 C C . THR A 1 178 ? 11.721 -3.706 -18.023 1.00 92.56 178 THR A C 1
ATOM 1345 O O . THR A 1 178 ? 12.637 -4.184 -18.695 1.00 92.56 178 THR A O 1
ATOM 1348 N N . LEU A 1 179 ? 11.952 -2.882 -17.008 1.00 92.88 179 LEU A N 1
ATOM 1349 C CA . LEU A 1 179 ? 13.255 -2.676 -16.387 1.00 92.88 179 LEU A CA 1
ATOM 1350 C C . LEU A 1 179 ? 13.489 -3.762 -15.324 1.00 92.88 179 LEU A C 1
ATOM 1352 O O . LEU A 1 179 ? 12.529 -4.407 -14.898 1.00 92.88 179 LEU A O 1
ATOM 1356 N N . PRO A 1 180 ? 14.740 -3.976 -14.873 1.00 93.31 180 PRO A N 1
ATOM 1357 C CA . PRO A 1 180 ? 15.012 -4.911 -13.789 1.00 93.31 180 PRO A CA 1
ATOM 1358 C C . PRO A 1 180 ? 14.155 -4.615 -12.556 1.00 93.31 180 PRO A C 1
ATOM 1360 O O . PRO A 1 180 ? 13.908 -3.451 -12.230 1.00 93.31 180 PRO A O 1
ATOM 1363 N N . VAL A 1 181 ? 13.725 -5.674 -11.868 1.00 94.88 181 VAL A N 1
ATOM 1364 C CA . VAL A 1 181 ? 13.005 -5.552 -10.597 1.00 94.88 181 VAL A CA 1
ATOM 1365 C C . VAL A 1 181 ? 13.900 -4.813 -9.605 1.00 94.88 181 VAL A C 1
ATOM 1367 O O . VAL A 1 181 ? 15.051 -5.202 -9.406 1.00 94.88 181 VAL A O 1
ATOM 1370 N N . LEU A 1 182 ? 13.368 -3.756 -9.004 1.00 94.69 182 LEU A N 1
ATOM 1371 C CA . LEU A 1 182 ? 13.922 -3.087 -7.835 1.00 94.69 182 LEU A CA 1
ATOM 1372 C C . LEU A 1 182 ? 13.233 -3.672 -6.607 1.00 94.69 182 LEU A C 1
ATOM 1374 O O . LEU A 1 182 ? 12.004 -3.689 -6.564 1.00 94.69 182 LEU A O 1
ATOM 1378 N N . ASP A 1 183 ? 13.997 -4.092 -5.608 1.00 94.88 183 ASP A N 1
ATOM 1379 C CA . ASP A 1 183 ? 13.450 -4.394 -4.287 1.00 94.88 183 ASP A CA 1
ATOM 1380 C C . ASP A 1 183 ? 14.015 -3.450 -3.225 1.00 94.88 183 ASP A C 1
ATOM 1382 O O . ASP A 1 183 ? 15.137 -2.947 -3.349 1.00 94.88 183 ASP A O 1
ATOM 1386 N N . VAL A 1 184 ? 13.206 -3.188 -2.201 1.00 94.25 184 VAL A N 1
ATOM 1387 C CA . VAL A 1 184 ? 13.540 -2.270 -1.114 1.00 94.25 184 VAL A CA 1
ATOM 1388 C C . VAL A 1 184 ? 13.301 -2.948 0.228 1.00 94.25 184 VAL A C 1
ATOM 1390 O O . VAL A 1 184 ? 12.260 -3.564 0.457 1.00 94.25 184 VAL A O 1
ATOM 1393 N N . THR A 1 185 ? 14.258 -2.804 1.141 1.00 93.06 185 THR A N 1
ATOM 1394 C CA . THR A 1 185 ? 14.061 -3.047 2.574 1.00 93.06 185 THR A CA 1
ATOM 1395 C C . THR A 1 185 ? 14.162 -1.742 3.332 1.00 93.06 185 THR A C 1
ATOM 1397 O O . THR A 1 185 ? 14.905 -0.842 2.946 1.00 93.06 185 THR A O 1
ATOM 1400 N N . THR A 1 186 ? 13.432 -1.630 4.434 1.00 92.69 186 THR A N 1
ATOM 1401 C CA . THR A 1 186 ? 13.524 -0.481 5.332 1.00 92.69 186 THR A CA 1
ATOM 1402 C C . THR A 1 186 ? 13.667 -0.943 6.774 1.00 92.69 186 THR A C 1
ATOM 1404 O O . THR A 1 186 ? 13.219 -2.027 7.132 1.00 92.69 186 THR A O 1
ATOM 1407 N N . SER A 1 187 ? 14.321 -0.124 7.598 1.00 90.31 187 SER A N 1
ATOM 1408 C CA . SER A 1 187 ? 14.367 -0.311 9.052 1.00 90.31 187 SER A CA 1
ATOM 1409 C C . SER A 1 187 ? 13.075 0.129 9.754 1.00 90.31 187 SER A C 1
ATOM 1411 O O . SER A 1 187 ? 12.944 -0.048 10.963 1.00 90.31 187 SER A O 1
ATOM 1413 N N . ARG A 1 188 ? 12.130 0.726 9.015 1.00 89.69 188 ARG A N 1
ATOM 1414 C CA . ARG A 1 188 ? 10.786 1.074 9.490 1.00 89.69 188 ARG A CA 1
ATOM 1415 C C . ARG A 1 188 ? 9.834 -0.111 9.366 1.00 89.69 188 ARG A C 1
ATOM 1417 O O . ARG A 1 188 ? 10.141 -1.107 8.723 1.00 89.69 188 ARG A O 1
ATOM 1424 N N . GLU A 1 189 ? 8.659 0.020 9.976 1.00 87.94 189 GLU A N 1
ATOM 1425 C CA . GLU A 1 189 ? 7.629 -1.021 9.908 1.00 87.94 189 GLU A CA 1
ATOM 1426 C C . GLU A 1 189 ? 7.049 -1.182 8.490 1.00 87.94 189 GLU A C 1
ATOM 1428 O O . GLU A 1 189 ? 6.670 -2.278 8.095 1.00 87.94 189 GLU A O 1
ATOM 1433 N N . PHE A 1 190 ? 7.027 -0.104 7.700 1.00 88.94 190 PHE A N 1
ATOM 1434 C CA . PHE A 1 190 ? 6.647 -0.119 6.287 1.00 88.94 190 PHE A CA 1
ATOM 1435 C C . PHE A 1 190 ? 7.395 0.973 5.508 1.00 88.94 190 PHE A C 1
ATOM 1437 O O . PHE A 1 190 ? 7.972 1.891 6.099 1.00 88.94 190 PHE A O 1
ATOM 1444 N N . TYR A 1 191 ? 7.375 0.905 4.171 1.00 87.62 191 TYR A N 1
ATOM 1445 C CA . TYR A 1 191 ? 8.063 1.861 3.296 1.00 87.62 191 TYR A CA 1
ATOM 1446 C C . TYR A 1 191 ? 7.339 3.219 3.181 1.00 87.62 191 TYR A C 1
ATOM 1448 O O . TYR A 1 191 ? 6.742 3.594 2.161 1.00 87.62 191 TYR A O 1
ATOM 1456 N N . GLU A 1 192 ? 7.392 3.972 4.277 1.00 87.25 192 GLU A N 1
ATOM 1457 C CA . GLU A 1 192 ? 6.745 5.270 4.461 1.00 87.25 192 GLU A CA 1
ATOM 1458 C C . GLU A 1 192 ? 7.489 6.440 3.787 1.00 87.25 192 GLU A C 1
ATOM 1460 O O . GLU A 1 192 ? 8.609 6.313 3.287 1.00 87.25 192 GLU A O 1
ATOM 1465 N N . ASN A 1 193 ? 6.871 7.627 3.768 1.00 85.50 193 ASN A N 1
ATOM 1466 C CA . ASN A 1 193 ? 7.433 8.823 3.123 1.00 85.50 193 ASN A CA 1
ATOM 1467 C C . ASN A 1 193 ? 8.839 9.182 3.643 1.00 85.50 193 ASN A C 1
ATOM 1469 O O . ASN A 1 193 ? 9.721 9.535 2.860 1.00 85.50 193 ASN A O 1
ATOM 1473 N N . GLN A 1 194 ? 9.079 9.054 4.951 1.00 85.38 194 GLN A N 1
ATOM 1474 C CA . GLN A 1 194 ? 10.401 9.323 5.517 1.00 85.38 194 GLN A CA 1
ATOM 1475 C C . GLN A 1 194 ? 11.447 8.339 4.978 1.00 85.38 194 GLN A C 1
ATOM 1477 O O . GLN A 1 194 ? 12.506 8.774 4.527 1.00 85.38 194 GLN A O 1
ATOM 1482 N N . ALA A 1 195 ? 11.121 7.043 4.924 1.00 87.69 195 ALA A N 1
ATOM 1483 C CA . ALA A 1 195 ? 11.999 6.022 4.359 1.00 87.69 195 ALA A CA 1
ATOM 1484 C C . ALA A 1 195 ? 12.323 6.287 2.878 1.00 87.69 195 ALA A C 1
ATOM 1486 O O . ALA A 1 195 ? 13.450 6.065 2.448 1.00 87.69 195 ALA A O 1
ATOM 1487 N N . LYS A 1 196 ? 11.382 6.844 2.102 1.00 86.75 196 LYS A N 1
ATOM 1488 C CA . LYS A 1 196 ? 11.602 7.244 0.694 1.00 86.75 196 LYS A CA 1
ATOM 1489 C C . LYS A 1 196 ? 12.585 8.402 0.531 1.00 86.75 196 LYS A C 1
ATOM 1491 O O . LYS A 1 196 ? 13.269 8.490 -0.487 1.00 86.75 196 LYS A O 1
ATOM 1496 N N . ARG A 1 197 ? 12.651 9.308 1.507 1.00 87.25 197 ARG A N 1
ATOM 1497 C CA . ARG A 1 197 ? 13.490 10.518 1.442 1.00 87.25 197 ARG A CA 1
ATOM 1498 C C . ARG A 1 197 ? 14.856 10.321 2.078 1.00 87.25 197 ARG A C 1
ATOM 1500 O O . ARG A 1 197 ? 15.828 10.891 1.598 1.00 87.25 197 ARG A O 1
ATOM 1507 N N . ASP A 1 198 ? 14.934 9.490 3.107 1.00 90.69 198 ASP A N 1
ATOM 1508 C CA . ASP A 1 198 ? 16.164 9.224 3.837 1.00 90.69 198 ASP A CA 1
ATOM 1509 C C . ASP A 1 198 ? 16.773 7.888 3.400 1.00 90.69 198 ASP A C 1
ATOM 1511 O O . ASP A 1 198 ? 16.230 6.815 3.665 1.00 90.69 198 ASP A O 1
ATOM 1515 N N . ALA A 1 199 ? 17.903 7.957 2.695 1.00 91.06 199 ALA A N 1
ATOM 1516 C CA . ALA A 1 199 ? 18.613 6.772 2.226 1.00 91.06 199 ALA A CA 1
ATOM 1517 C C . ALA A 1 199 ? 19.178 5.922 3.377 1.00 91.06 199 ALA A C 1
ATOM 1519 O O . ALA A 1 199 ? 19.403 4.737 3.183 1.00 91.06 199 ALA A O 1
ATOM 1520 N N . SER A 1 200 ? 19.372 6.484 4.576 1.00 93.50 200 SER A N 1
ATOM 1521 C CA . SER A 1 200 ? 19.838 5.716 5.741 1.00 93.50 200 SER A CA 1
ATOM 1522 C C . SER A 1 200 ? 18.770 4.772 6.305 1.00 93.50 200 SER A C 1
ATOM 1524 O O . SER A 1 200 ? 19.092 3.826 7.020 1.00 93.50 200 SER A O 1
ATOM 1526 N N . LEU A 1 201 ? 17.498 5.002 5.962 1.00 93.44 201 LEU A N 1
ATOM 1527 C CA . LEU A 1 201 ? 16.366 4.202 6.427 1.00 93.44 201 LEU A CA 1
ATOM 1528 C C . LEU A 1 201 ? 16.008 3.054 5.481 1.00 93.44 201 LEU A C 1
ATOM 1530 O O . LEU A 1 201 ? 15.064 2.314 5.770 1.00 93.44 201 LEU A O 1
ATOM 1534 N N . ARG A 1 202 ? 16.704 2.904 4.348 1.00 94.12 202 ARG A N 1
ATOM 1535 C CA . ARG A 1 202 ? 16.394 1.873 3.357 1.00 94.12 202 ARG A CA 1
ATOM 1536 C C . ARG A 1 202 ? 17.624 1.307 2.669 1.00 94.12 202 ARG A C 1
ATOM 1538 O O . ARG A 1 202 ? 18.624 1.989 2.495 1.00 94.12 202 ARG A O 1
ATOM 1545 N N . THR A 1 203 ? 17.509 0.069 2.216 1.00 94.56 203 THR A N 1
ATOM 1546 C CA . THR A 1 203 ? 18.449 -0.538 1.275 1.00 94.56 203 THR A CA 1
ATOM 1547 C C . THR A 1 203 ? 17.695 -0.882 0.002 1.00 94.56 203 THR A C 1
ATOM 1549 O O . THR A 1 203 ? 16.598 -1.432 0.055 1.00 94.56 203 THR A O 1
ATOM 1552 N N . GLU A 1 204 ? 18.276 -0.528 -1.138 1.00 94.94 204 GLU A N 1
ATOM 1553 C CA . GLU A 1 204 ? 17.704 -0.758 -2.461 1.00 94.94 204 GLU A CA 1
ATOM 1554 C C . GLU A 1 204 ? 18.594 -1.730 -3.236 1.00 94.94 204 GLU A C 1
ATOM 1556 O O . GLU A 1 204 ? 19.818 -1.577 -3.262 1.00 94.94 204 GLU A O 1
ATOM 1561 N N . HIS A 1 205 ? 17.980 -2.705 -3.901 1.00 94.88 205 HIS A N 1
ATOM 1562 C CA . HIS A 1 205 ? 18.672 -3.645 -4.775 1.00 94.88 205 HIS A CA 1
ATOM 1563 C C . HIS A 1 205 ? 18.077 -3.588 -6.182 1.00 94.88 205 HIS A C 1
ATOM 1565 O O . HIS A 1 205 ? 16.909 -3.911 -6.391 1.00 94.88 205 HIS A O 1
ATOM 1571 N N . CYS A 1 206 ? 18.892 -3.172 -7.155 1.00 93.31 206 CYS A N 1
ATOM 1572 C CA . CYS A 1 206 ? 18.542 -3.173 -8.572 1.00 93.31 206 CYS A CA 1
ATOM 1573 C C . CYS A 1 206 ? 19.746 -3.660 -9.402 1.00 93.31 206 CYS A C 1
ATOM 1575 O O . CYS A 1 206 ? 20.745 -2.941 -9.491 1.00 93.31 206 CYS A O 1
ATOM 1577 N N . PRO A 1 207 ? 19.685 -4.859 -10.012 1.00 93.25 207 PRO A N 1
ATOM 1578 C CA . PRO A 1 207 ? 18.565 -5.803 -9.976 1.00 93.25 207 PRO A CA 1
ATOM 1579 C C . PRO A 1 207 ? 18.284 -6.369 -8.578 1.00 93.25 207 PRO A C 1
ATOM 1581 O O . PRO A 1 207 ? 19.172 -6.408 -7.726 1.00 93.25 207 PRO A O 1
ATOM 1584 N N . SER A 1 208 ? 17.047 -6.814 -8.371 1.00 94.06 208 SER A N 1
ATOM 1585 C CA . SER A 1 208 ? 16.589 -7.418 -7.125 1.00 94.06 208 SER A CA 1
ATOM 1586 C C . SER A 1 208 ? 17.430 -8.634 -6.726 1.00 94.06 208 SER A C 1
ATOM 1588 O O . SER A 1 208 ? 17.860 -9.415 -7.577 1.00 94.06 208 SER A O 1
ATOM 1590 N N . VAL A 1 209 ? 17.634 -8.806 -5.418 1.00 94.38 209 VAL A N 1
ATOM 1591 C CA . VAL A 1 209 ? 18.318 -9.972 -4.825 1.00 94.38 209 VAL A CA 1
ATOM 1592 C C . VAL A 1 209 ? 17.371 -11.139 -4.531 1.00 94.38 209 VAL A C 1
ATOM 1594 O O . VAL A 1 209 ? 17.803 -12.169 -4.013 1.00 94.38 209 VAL A O 1
ATOM 1597 N N . LEU A 1 210 ? 16.079 -10.986 -4.831 1.00 92.00 210 LEU A N 1
ATOM 1598 C CA . LEU A 1 210 ? 15.094 -12.046 -4.667 1.00 92.00 210 LEU A CA 1
ATOM 1599 C C . LEU A 1 210 ? 15.367 -13.229 -5.615 1.00 92.00 210 LEU A C 1
ATOM 1601 O O . LEU A 1 210 ? 15.991 -13.054 -6.669 1.00 92.00 210 LEU A O 1
ATOM 1605 N N . PRO A 1 211 ? 14.878 -14.438 -5.276 1.00 93.25 211 PRO A N 1
ATOM 1606 C CA . PRO A 1 211 ? 14.979 -15.604 -6.147 1.00 93.25 211 PRO A CA 1
ATOM 1607 C C . PRO A 1 211 ? 14.505 -15.324 -7.586 1.00 93.25 211 PRO A C 1
ATOM 1609 O O . PRO A 1 211 ? 13.555 -14.572 -7.833 1.00 93.25 211 PRO A O 1
ATOM 1612 N N . LYS A 1 212 ? 15.213 -15.894 -8.569 1.00 88.44 212 LYS A N 1
ATOM 1613 C CA . LYS A 1 212 ? 14.989 -15.601 -9.997 1.00 88.44 212 LYS A CA 1
ATOM 1614 C C . LYS A 1 212 ? 13.633 -16.083 -10.502 1.00 88.44 212 LYS A C 1
ATOM 1616 O O . LYS A 1 212 ? 13.035 -15.440 -11.352 1.00 88.44 212 LYS A O 1
ATOM 1621 N N . ASP A 1 213 ? 13.168 -17.206 -9.984 1.00 88.81 213 ASP A N 1
ATOM 1622 C CA . ASP A 1 213 ? 11.831 -17.753 -10.199 1.00 88.81 213 ASP A CA 1
ATOM 1623 C C . ASP A 1 213 ? 10.739 -16.765 -9.763 1.00 88.81 213 ASP A C 1
ATOM 1625 O O . ASP A 1 213 ? 9.801 -16.521 -10.521 1.00 88.81 213 ASP A O 1
ATOM 1629 N N . LEU A 1 214 ? 10.914 -16.110 -8.611 1.00 86.62 214 LEU A N 1
ATOM 1630 C CA . LEU A 1 214 ? 9.982 -15.093 -8.120 1.00 86.62 214 LEU A CA 1
ATOM 1631 C C . LEU A 1 214 ? 10.003 -13.818 -8.983 1.00 86.62 214 LEU A C 1
ATOM 1633 O O . LEU A 1 214 ? 8.957 -13.268 -9.328 1.00 86.62 214 LEU A O 1
ATOM 1637 N N . THR A 1 215 ? 11.192 -13.347 -9.365 1.00 87.31 215 THR A N 1
ATOM 1638 C CA . THR A 1 215 ? 11.344 -12.106 -10.150 1.00 87.31 215 THR A CA 1
ATOM 1639 C C . THR A 1 215 ? 11.005 -12.276 -11.634 1.00 87.31 215 THR A C 1
ATOM 1641 O O . THR A 1 215 ? 10.596 -11.307 -12.277 1.00 87.31 215 THR A O 1
ATOM 1644 N N . ALA A 1 216 ? 11.090 -13.494 -12.181 1.00 83.00 216 ALA A N 1
ATOM 1645 C CA . ALA A 1 216 ? 10.710 -13.792 -13.563 1.00 83.00 216 ALA A CA 1
ATOM 1646 C C . ALA A 1 216 ? 9.227 -13.495 -13.838 1.00 83.00 216 ALA A C 1
ATOM 1648 O O . ALA A 1 216 ? 8.898 -12.941 -14.887 1.00 83.00 216 ALA A O 1
ATOM 1649 N N . GLY A 1 217 ? 8.340 -13.794 -12.882 1.00 80.00 217 GLY A N 1
ATOM 1650 C CA . GLY A 1 217 ? 6.912 -13.473 -12.987 1.00 80.00 217 GLY A CA 1
ATOM 1651 C C . GLY A 1 217 ? 6.620 -11.967 -12.965 1.00 80.00 217 GLY A C 1
ATOM 1652 O O . GLY A 1 217 ? 5.694 -11.512 -13.626 1.00 80.00 217 GLY A O 1
ATOM 1653 N N . MET A 1 218 ? 7.446 -11.177 -12.271 1.00 81.69 218 MET A N 1
ATOM 1654 C CA . MET A 1 218 ? 7.295 -9.717 -12.175 1.00 81.69 218 MET A CA 1
ATOM 1655 C C . MET A 1 218 ? 7.795 -8.990 -13.432 1.00 81.69 218 MET A C 1
ATOM 1657 O O . MET A 1 218 ? 7.271 -7.940 -13.800 1.00 81.69 218 MET A O 1
ATOM 1661 N N . GLY A 1 219 ? 8.828 -9.535 -14.084 1.00 64.81 219 GLY A N 1
ATOM 1662 C CA . GLY A 1 219 ? 9.425 -8.969 -15.297 1.00 64.81 219 GLY A CA 1
ATOM 1663 C C . GLY A 1 219 ? 8.694 -9.337 -16.592 1.00 64.81 219 GLY A C 1
ATOM 1664 O O . GLY A 1 219 ? 8.846 -8.632 -17.592 1.00 64.81 219 GLY A O 1
ATOM 1665 N N . ASN A 1 220 ? 7.890 -10.402 -16.585 1.00 63.53 220 ASN A N 1
ATOM 1666 C CA . ASN A 1 220 ? 7.155 -10.889 -17.751 1.00 63.53 220 ASN A CA 1
ATOM 1667 C C . ASN A 1 220 ? 5.762 -10.254 -17.836 1.00 63.53 220 ASN A C 1
ATOM 1669 O O . ASN A 1 220 ? 4.754 -10.909 -17.589 1.00 63.53 220 ASN A O 1
ATOM 1673 N N . TRP A 1 221 ? 5.688 -8.980 -18.229 1.00 55.97 221 TRP A N 1
ATOM 1674 C CA . TRP A 1 221 ? 4.419 -8.414 -18.691 1.00 55.97 221 TRP A CA 1
ATOM 1675 C C . TRP A 1 221 ? 4.130 -8.944 -20.107 1.00 55.97 221 TRP A C 1
ATOM 1677 O O . TRP A 1 221 ? 4.895 -8.623 -21.022 1.00 55.97 221 TRP A O 1
ATOM 1687 N N . PRO A 1 222 ? 3.063 -9.733 -20.347 1.00 49.03 222 PRO A N 1
ATOM 1688 C CA . PRO A 1 222 ? 2.828 -10.419 -21.623 1.00 49.03 222 PRO A CA 1
ATOM 1689 C C . PRO A 1 222 ? 2.243 -9.490 -22.702 1.00 49.03 222 PRO A C 1
ATOM 1691 O O . PRO A 1 222 ? 1.368 -9.909 -23.449 1.00 49.03 222 PRO A O 1
ATOM 1694 N N . GLY A 1 223 ? 2.718 -8.236 -22.760 1.00 45.84 223 GLY A N 1
ATOM 1695 C CA . GLY A 1 223 ? 2.199 -7.058 -23.469 1.00 45.84 223 GLY A CA 1
ATOM 1696 C C . GLY A 1 223 ? 1.657 -7.264 -24.883 1.00 45.84 223 GLY A C 1
ATOM 1697 O O . GLY A 1 223 ? 2.183 -6.724 -25.850 1.00 45.84 223 GLY A O 1
ATOM 1698 N N . THR A 1 224 ? 0.541 -7.966 -24.982 1.00 37.00 224 THR A N 1
ATOM 1699 C CA . THR A 1 224 ? -0.276 -8.121 -26.169 1.00 37.00 224 THR A CA 1
ATOM 1700 C C . THR A 1 224 ? -1.684 -7.737 -25.751 1.00 37.00 224 THR A C 1
ATOM 1702 O O . THR A 1 224 ? -2.496 -8.555 -25.339 1.00 37.00 224 THR A O 1
ATOM 1705 N N . CYS A 1 225 ? -1.982 -6.442 -25.833 1.00 35.28 225 CYS A N 1
ATOM 1706 C CA . CYS A 1 225 ? -3.350 -6.069 -26.149 1.00 35.28 225 CYS A CA 1
ATOM 1707 C C . CYS A 1 225 ? -3.529 -6.473 -27.614 1.00 35.28 225 CYS A C 1
ATOM 1709 O O . CYS A 1 225 ? -3.139 -5.723 -28.506 1.00 35.28 225 CYS A O 1
ATOM 1711 N N . SER A 1 226 ? -3.996 -7.696 -27.862 1.00 29.67 226 SER A N 1
ATOM 1712 C CA . SER A 1 226 ? -4.520 -8.071 -29.172 1.00 29.67 226 SER A CA 1
ATOM 1713 C C . SER A 1 226 ? -5.725 -7.176 -29.445 1.00 29.67 226 SER A C 1
ATOM 1715 O O . SER A 1 226 ? -6.790 -7.377 -28.862 1.00 29.67 226 SER A O 1
ATOM 1717 N N . GLY A 1 227 ? -5.489 -6.126 -30.232 1.00 30.89 227 GLY A N 1
ATOM 1718 C CA . GLY A 1 227 ? -6.531 -5.371 -30.921 1.00 30.89 227 GLY A CA 1
ATOM 1719 C C . GLY A 1 227 ? -7.021 -6.128 -32.141 1.00 30.89 227 GLY A C 1
ATOM 1720 O O . GLY A 1 227 ? -6.212 -6.898 -32.710 1.00 30.89 227 GLY A O 1
#

pLDDT: mean 72.46, std 27.5, range [23.83, 97.69]

Radius of gyration: 23.95 Å; chains: 1; bounding box: 75×62×58 Å